Protein AF-A0A2V8ZDQ3-F1 (afdb_monomer_lite)

Structure (mmCIF, N/CA/C/O backbone):
data_AF-A0A2V8ZDQ3-F1
#
_entry.id   AF-A0A2V8ZDQ3-F1
#
loop_
_atom_site.group_PDB
_atom_site.id
_atom_site.type_symbol
_atom_site.label_atom_id
_atom_site.label_alt_id
_atom_site.label_comp_id
_atom_site.label_asym_id
_atom_site.label_entity_id
_atom_site.label_seq_id
_atom_site.pdbx_PDB_ins_code
_atom_site.Cartn_x
_atom_site.Cartn_y
_atom_site.Cartn_z
_atom_site.occupancy
_atom_site.B_iso_or_equiv
_atom_site.auth_seq_id
_atom_site.auth_comp_id
_atom_site.auth_asym_id
_atom_site.auth_atom_id
_atom_site.pdbx_PDB_model_num
ATOM 1 N N . MET A 1 1 ? 17.004 7.126 -20.312 1.00 46.44 1 MET A N 1
ATOM 2 C CA . MET A 1 1 ? 17.488 5.737 -20.285 1.00 46.44 1 MET A CA 1
ATOM 3 C C . MET A 1 1 ? 17.905 5.470 -18.860 1.00 46.44 1 MET A C 1
ATOM 5 O O . MET A 1 1 ? 18.651 6.277 -18.322 1.00 46.44 1 MET A O 1
ATOM 9 N N . LEU A 1 2 ? 17.297 4.485 -18.212 1.00 53.97 2 LEU A N 1
ATOM 10 C CA . LEU A 1 2 ? 17.556 4.185 -16.808 1.00 53.97 2 LEU A CA 1
ATOM 11 C C . LEU A 1 2 ? 17.697 2.670 -16.696 1.00 53.97 2 LEU A C 1
ATOM 13 O O . LEU A 1 2 ? 16.796 1.951 -17.134 1.00 53.97 2 LEU A O 1
ATOM 17 N N . ASP A 1 3 ? 18.833 2.213 -16.179 1.00 52.09 3 ASP A N 1
ATOM 18 C CA . ASP A 1 3 ? 19.145 0.791 -16.067 1.00 52.09 3 ASP A CA 1
ATOM 19 C C . ASP A 1 3 ? 18.290 0.155 -14.972 1.00 52.09 3 ASP A C 1
ATOM 21 O O . ASP A 1 3 ? 18.380 0.514 -13.795 1.00 52.09 3 ASP A O 1
ATOM 25 N N . TYR A 1 4 ? 17.435 -0.794 -15.357 1.00 59.78 4 TYR A N 1
ATOM 26 C CA . TYR A 1 4 ? 16.762 -1.664 -14.400 1.00 59.78 4 TYR A CA 1
ATOM 27 C C . TYR A 1 4 ? 17.714 -2.802 -14.023 1.00 59.78 4 TYR A C 1
ATOM 29 O O . TYR A 1 4 ? 18.372 -3.340 -14.919 1.00 59.78 4 TYR A O 1
ATOM 37 N N . PRO A 1 5 ? 17.821 -3.178 -12.734 1.00 58.09 5 PRO A N 1
ATOM 38 C CA . PRO A 1 5 ? 18.874 -4.075 -12.267 1.00 58.09 5 PRO A CA 1
ATOM 39 C C . PRO A 1 5 ? 18.922 -5.385 -13.066 1.00 58.09 5 PRO A C 1
ATOM 41 O O . PRO A 1 5 ? 18.059 -6.239 -12.903 1.00 58.09 5 PRO A O 1
ATOM 44 N N . GLY A 1 6 ? 19.935 -5.530 -13.927 1.00 59.78 6 GLY A N 1
ATOM 45 C CA . GLY A 1 6 ? 20.247 -6.770 -14.645 1.00 59.78 6 GLY A CA 1
ATOM 46 C C . GLY A 1 6 ? 19.377 -7.126 -15.858 1.00 59.78 6 GLY A C 1
ATOM 47 O O . GLY A 1 6 ? 19.582 -8.202 -16.406 1.00 59.78 6 GLY A O 1
ATOM 48 N N . VAL A 1 7 ? 18.435 -6.275 -16.294 1.00 64.81 7 VAL A N 1
ATOM 49 C CA . VAL A 1 7 ? 17.475 -6.630 -17.374 1.00 64.81 7 VAL A CA 1
ATOM 50 C C . VAL A 1 7 ? 17.559 -5.701 -18.594 1.00 64.81 7 VAL A C 1
ATOM 52 O O . VAL A 1 7 ? 17.188 -6.096 -19.696 1.00 64.81 7 VAL A O 1
ATOM 55 N N . GLY A 1 8 ? 18.100 -4.488 -18.433 1.00 69.38 8 GLY A N 1
ATOM 56 C CA . GLY A 1 8 ? 18.303 -3.528 -19.524 1.00 69.38 8 GLY A CA 1
ATOM 57 C C . GLY A 1 8 ? 17.605 -2.178 -19.302 1.00 69.38 8 GLY A C 1
ATOM 58 O O . GLY A 1 8 ? 17.089 -1.905 -18.211 1.00 69.38 8 GLY A O 1
ATOM 59 N N . PRO A 1 9 ? 17.612 -1.296 -20.318 1.00 74.50 9 PRO A N 1
ATOM 60 C CA . PRO A 1 9 ? 17.079 0.054 -20.191 1.00 74.50 9 PRO A CA 1
ATOM 61 C C . PRO A 1 9 ? 15.549 0.070 -20.142 1.00 74.50 9 PRO A C 1
ATOM 63 O O . PRO A 1 9 ? 14.874 -0.486 -21.007 1.00 74.50 9 PRO A O 1
ATOM 66 N N . VAL A 1 10 ? 14.989 0.800 -19.174 1.00 78.88 10 VAL A N 1
ATOM 67 C CA . VAL A 1 10 ? 13.545 1.063 -19.107 1.00 78.88 10 VAL A CA 1
ATOM 68 C C . VAL A 1 10 ? 13.207 2.368 -19.822 1.00 78.88 10 VAL A C 1
ATOM 70 O O . VAL A 1 10 ? 13.783 3.430 -19.551 1.00 78.88 10 VAL A O 1
ATOM 73 N N . PHE A 1 11 ? 12.222 2.293 -20.717 1.00 81.38 11 PHE A N 1
ATOM 74 C CA . PHE A 1 11 ? 11.686 3.434 -21.449 1.00 81.38 11 PHE A CA 1
ATOM 75 C C . PHE A 1 11 ? 10.319 3.823 -20.891 1.00 81.38 11 PHE A C 1
ATOM 77 O O . PHE A 1 11 ? 9.355 3.066 -20.968 1.00 81.38 11 PHE A O 1
ATOM 84 N N . HIS A 1 12 ? 10.225 5.035 -20.344 1.00 84.44 12 HIS A N 1
ATOM 85 C CA . HIS A 1 12 ? 8.949 5.592 -19.908 1.00 84.44 12 HIS A CA 1
ATOM 86 C C . HIS A 1 12 ? 8.264 6.314 -21.066 1.00 84.44 12 HIS A C 1
ATOM 88 O O . HIS A 1 12 ? 8.701 7.391 -21.479 1.00 84.44 12 HIS A O 1
ATOM 94 N N . LEU A 1 13 ? 7.178 5.744 -21.582 1.00 85.31 13 LEU A N 1
ATOM 95 C CA . LEU A 1 13 ? 6.373 6.375 -22.619 1.00 85.31 13 LEU A CA 1
ATOM 96 C C . LEU A 1 13 ? 5.415 7.395 -21.991 1.00 85.31 13 LEU A C 1
ATOM 98 O O . LEU A 1 13 ? 4.459 7.029 -21.309 1.00 85.31 13 LEU A O 1
ATOM 102 N N . PHE A 1 14 ? 5.652 8.683 -22.255 1.00 87.00 14 PHE A N 1
ATOM 103 C CA . PHE A 1 14 ? 4.859 9.785 -21.694 1.00 87.00 14 PHE A CA 1
ATOM 104 C C . PHE A 1 14 ? 4.139 10.652 -22.738 1.00 87.00 14 PHE A C 1
ATOM 106 O O . PHE A 1 14 ? 3.533 11.661 -22.378 1.00 87.00 14 PHE A O 1
ATOM 113 N N . SER A 1 15 ? 4.185 10.315 -24.030 1.00 87.38 15 SER A N 1
ATOM 114 C CA . SER A 1 15 ? 3.567 11.135 -25.087 1.00 87.38 15 SER A CA 1
ATOM 115 C C . SER A 1 15 ? 2.037 11.126 -25.004 1.00 87.38 15 SER A C 1
ATOM 117 O O . SER A 1 15 ? 1.424 10.058 -24.997 1.00 87.38 15 SER A O 1
ATOM 119 N N . ARG A 1 16 ? 1.408 12.314 -24.959 1.00 88.38 16 ARG A N 1
ATOM 120 C CA . ARG A 1 16 ? -0.064 12.445 -24.971 1.00 88.38 16 ARG A CA 1
ATOM 121 C C . ARG A 1 16 ? -0.656 11.878 -26.252 1.00 88.38 16 ARG A C 1
ATOM 123 O O . ARG A 1 16 ? -1.664 11.192 -26.176 1.00 88.38 16 ARG A O 1
ATOM 130 N N . THR A 1 17 ? 0.007 12.108 -27.382 1.00 89.88 17 THR A N 1
ATOM 131 C CA . THR A 1 17 ? -0.424 11.617 -28.691 1.00 89.88 17 THR A CA 1
ATOM 132 C C . THR A 1 17 ? -0.550 10.101 -28.700 1.00 89.88 17 THR A C 1
ATOM 134 O O . THR A 1 17 ? -1.591 9.592 -29.090 1.00 89.88 17 THR A O 1
ATOM 137 N N . VAL A 1 18 ? 0.457 9.379 -28.194 1.00 87.38 18 VAL A N 1
ATOM 138 C CA . VAL A 1 18 ? 0.438 7.906 -28.205 1.00 87.38 18 VAL A CA 1
ATOM 139 C C . VAL A 1 18 ? -0.674 7.353 -27.313 1.00 87.38 18 VAL A C 1
ATOM 141 O O . VAL A 1 18 ? -1.419 6.478 -27.732 1.00 87.38 18 VAL A O 1
ATOM 144 N N . TYR A 1 19 ? -0.851 7.907 -26.112 1.00 88.25 19 TYR A N 1
ATOM 145 C CA . TYR A 1 19 ? -1.957 7.505 -25.235 1.00 88.25 19 TYR A CA 1
ATOM 146 C C . TYR A 1 19 ? -3.331 7.909 -25.790 1.00 88.25 19 TYR A C 1
ATOM 148 O O . TYR A 1 19 ? -4.315 7.226 -25.524 1.00 88.25 19 TYR A O 1
ATOM 156 N N . GLY A 1 20 ? -3.410 9.004 -26.550 1.00 89.56 20 GLY A N 1
ATOM 157 C CA . GLY A 1 20 ? -4.640 9.467 -27.193 1.00 89.56 20 GLY A CA 1
ATOM 158 C C . GLY A 1 20 ? -5.139 8.533 -28.286 1.00 89.56 20 GLY A C 1
ATOM 159 O O . GLY A 1 20 ? -6.343 8.350 -28.392 1.00 89.56 20 GLY A O 1
ATOM 160 N N . GLN A 1 21 ? -4.237 7.851 -28.998 1.00 92.06 21 GLN A N 1
ATOM 161 C CA . GLN A 1 21 ? -4.615 6.787 -29.941 1.00 92.06 21 GLN A CA 1
ATOM 162 C C . GLN A 1 21 ? -5.311 5.595 -29.257 1.00 92.06 21 GLN A C 1
ATOM 164 O O . GLN A 1 21 ? -5.909 4.767 -29.930 1.00 92.06 21 GLN A O 1
ATOM 169 N N . MET A 1 22 ? -5.240 5.501 -27.924 1.00 88.31 22 MET A N 1
ATOM 170 C CA . MET A 1 22 ? -5.892 4.468 -27.114 1.00 88.31 22 MET A CA 1
ATOM 171 C C . MET A 1 22 ? -6.990 5.038 -26.200 1.00 88.31 22 MET A C 1
ATOM 173 O O . MET A 1 22 ? -7.328 4.394 -25.208 1.00 88.31 22 MET A O 1
ATOM 177 N N . GLU A 1 23 ? -7.454 6.270 -26.448 1.00 88.56 23 GLU A N 1
ATOM 178 C CA . GLU A 1 23 ? -8.447 6.981 -25.615 1.00 88.56 23 GLU A CA 1
ATOM 179 C C . GLU A 1 23 ? -8.030 7.124 -24.136 1.00 88.56 23 GLU A C 1
ATOM 181 O O . GLU A 1 23 ? -8.835 7.211 -23.211 1.00 88.56 23 GLU A O 1
ATOM 186 N N . LYS A 1 24 ? -6.717 7.145 -23.893 1.00 85.38 24 LYS A N 1
ATOM 187 C CA . LYS A 1 24 ? -6.095 7.116 -22.562 1.00 85.38 24 LYS A CA 1
ATOM 188 C C . LYS A 1 24 ? -5.210 8.334 -22.304 1.00 85.38 24 LYS A C 1
ATOM 190 O O . LYS A 1 24 ? -4.365 8.320 -21.405 1.00 85.38 24 LYS A O 1
ATOM 195 N N . ASP A 1 25 ? -5.378 9.410 -23.068 1.00 83.44 25 ASP A N 1
ATOM 196 C CA . ASP A 1 25 ? -4.533 10.612 -23.021 1.00 83.44 25 ASP A CA 1
ATOM 197 C C . ASP A 1 25 ? -4.521 11.309 -21.644 1.00 83.44 25 ASP A C 1
ATOM 199 O O . ASP A 1 25 ? -3.509 11.916 -21.255 1.00 83.44 25 ASP A O 1
ATOM 203 N N . ASN A 1 26 ? -5.615 11.150 -20.893 1.00 82.50 26 ASN A N 1
ATOM 204 C CA . ASN A 1 26 ? -5.818 11.663 -19.539 1.00 82.50 26 ASN A CA 1
ATOM 205 C C . ASN A 1 26 ? -5.295 10.742 -18.420 1.00 82.50 26 ASN A C 1
ATOM 207 O O . ASN A 1 26 ? -5.331 11.124 -17.245 1.00 82.50 26 ASN A O 1
ATOM 211 N N . LEU A 1 27 ? -4.754 9.557 -18.738 1.00 83.00 27 LEU A N 1
ATOM 212 C CA . LEU A 1 27 ? -4.188 8.671 -17.722 1.00 83.00 27 LEU A CA 1
ATOM 213 C C . LEU A 1 27 ? -2.989 9.319 -17.028 1.00 83.00 27 LEU A C 1
ATOM 215 O O . LEU A 1 27 ? -1.983 9.682 -17.640 1.00 83.00 27 LEU A O 1
ATOM 219 N N . ARG A 1 28 ? -3.041 9.375 -15.694 1.00 79.88 28 ARG A N 1
ATOM 220 C CA . ARG A 1 28 ? -1.937 9.902 -14.880 1.00 79.88 28 ARG A CA 1
ATOM 221 C C . ARG A 1 28 ? -0.651 9.078 -15.024 1.00 79.88 28 ARG A C 1
ATOM 223 O O . ARG A 1 28 ? 0.434 9.637 -14.873 1.00 79.88 28 ARG A O 1
ATOM 230 N N . ASN A 1 29 ? -0.762 7.792 -15.366 1.00 77.00 29 ASN A N 1
ATOM 231 C CA . ASN A 1 29 ? 0.380 6.899 -15.599 1.00 77.00 29 ASN A CA 1
ATOM 232 C C . ASN A 1 29 ? 1.270 7.377 -16.755 1.00 77.00 29 ASN A C 1
ATOM 234 O O . ASN A 1 29 ? 2.465 7.118 -16.733 1.00 77.00 29 ASN A O 1
ATOM 238 N N . ARG A 1 30 ? 0.723 8.162 -17.692 1.00 85.25 30 ARG A N 1
ATOM 239 C CA . ARG A 1 30 ? 1.483 8.794 -18.770 1.00 85.25 30 ARG A CA 1
ATOM 240 C C . ARG A 1 30 ? 2.446 9.877 -18.284 1.00 85.25 30 ARG A C 1
ATOM 242 O O . ARG A 1 30 ? 3.446 10.138 -18.936 1.00 85.25 30 ARG A O 1
ATOM 249 N N . ARG A 1 31 ? 2.139 10.597 -17.199 1.00 86.12 31 ARG A N 1
ATOM 250 C CA . ARG A 1 31 ? 2.966 11.744 -16.768 1.00 86.12 31 ARG A CA 1
ATOM 251 C C . ARG A 1 31 ? 4.398 11.293 -16.475 1.00 86.12 31 ARG A C 1
ATOM 253 O O . ARG A 1 31 ? 4.623 10.129 -16.177 1.00 86.12 31 ARG A O 1
ATOM 260 N N . ARG A 1 32 ? 5.375 12.199 -16.573 1.00 85.75 32 ARG A N 1
ATOM 261 C CA . ARG A 1 32 ? 6.751 11.879 -16.163 1.00 85.75 32 ARG A CA 1
ATOM 262 C C . ARG A 1 32 ? 6.763 11.536 -14.673 1.00 85.75 32 ARG A C 1
ATOM 264 O O . ARG A 1 32 ? 6.167 12.262 -13.880 1.00 85.75 32 ARG A O 1
ATOM 271 N N . HIS A 1 33 ? 7.441 10.448 -14.333 1.00 86.12 33 HIS A N 1
ATOM 272 C CA . HIS A 1 33 ? 7.565 9.940 -12.970 1.00 86.12 33 HIS A CA 1
ATOM 273 C C . HIS A 1 33 ? 9.034 9.774 -12.599 1.00 86.12 33 HIS A C 1
ATOM 275 O O . HIS A 1 33 ? 9.891 9.670 -13.479 1.00 86.12 33 HIS A O 1
ATOM 281 N N . SER A 1 34 ? 9.317 9.762 -11.297 1.00 85.69 34 SER A N 1
ATOM 282 C CA . SER A 1 34 ? 10.651 9.438 -10.796 1.00 85.69 34 SER A CA 1
ATOM 283 C C . SER A 1 34 ? 11.014 7.990 -11.133 1.00 85.69 34 SER A C 1
ATOM 285 O O . SER A 1 34 ? 10.143 7.134 -11.314 1.00 85.69 34 SER A O 1
ATOM 287 N N . PHE A 1 35 ? 12.314 7.702 -11.194 1.00 83.06 35 PHE A N 1
ATOM 288 C CA . PHE A 1 35 ? 12.795 6.337 -11.409 1.00 83.06 35 PHE A CA 1
ATOM 289 C C . PHE A 1 35 ? 12.305 5.378 -10.319 1.00 83.06 35 PHE A C 1
ATOM 291 O O . PHE A 1 35 ? 11.867 4.270 -10.611 1.00 83.06 35 PHE A O 1
ATOM 298 N N . GLU A 1 36 ? 12.308 5.849 -9.076 1.00 84.50 36 GLU A N 1
ATOM 299 C CA . GLU A 1 36 ? 11.762 5.149 -7.919 1.00 84.50 36 GLU A CA 1
ATOM 300 C C . GLU A 1 36 ? 10.306 4.724 -8.141 1.00 84.50 36 GLU A C 1
ATOM 302 O O . GLU A 1 36 ? 9.981 3.552 -7.969 1.00 84.50 36 GLU A O 1
ATOM 307 N N . PHE A 1 37 ? 9.447 5.641 -8.602 1.00 86.81 37 PHE A N 1
ATOM 308 C CA . PHE A 1 37 ? 8.052 5.326 -8.901 1.00 86.81 37 PHE A CA 1
ATOM 309 C C . PHE A 1 37 ? 7.945 4.252 -9.987 1.00 86.81 37 PHE A C 1
ATOM 311 O O . PHE A 1 37 ? 7.189 3.297 -9.828 1.00 86.81 37 PHE A O 1
ATOM 318 N N . ILE A 1 38 ? 8.715 4.375 -11.074 1.00 88.06 38 ILE A N 1
ATOM 319 C CA . ILE A 1 38 ? 8.723 3.385 -12.161 1.00 88.06 38 ILE A CA 1
ATOM 320 C C . ILE A 1 38 ? 9.137 2.010 -11.623 1.00 88.06 38 ILE A C 1
ATOM 322 O O . ILE A 1 38 ? 8.443 1.026 -11.870 1.00 88.06 38 ILE A O 1
ATOM 326 N N . ARG A 1 39 ? 10.210 1.940 -10.828 1.00 87.19 39 ARG A N 1
ATOM 327 C CA . ARG A 1 39 ? 10.700 0.690 -10.237 1.00 87.19 39 ARG A CA 1
ATOM 328 C C . ARG A 1 39 ? 9.690 0.071 -9.273 1.00 87.19 39 ARG A C 1
ATOM 330 O O . ARG A 1 39 ? 9.452 -1.128 -9.352 1.00 87.19 39 ARG A O 1
ATOM 337 N N . THR A 1 40 ? 9.046 0.869 -8.421 1.00 90.00 40 THR A N 1
ATOM 338 C CA . THR A 1 40 ? 7.961 0.399 -7.545 1.00 90.00 40 THR A CA 1
ATOM 339 C C . THR A 1 40 ? 6.810 -0.195 -8.361 1.00 90.00 40 THR A C 1
ATOM 341 O O . THR A 1 40 ? 6.275 -1.237 -7.994 1.00 90.00 40 THR A O 1
ATOM 344 N N . ARG A 1 41 ? 6.432 0.424 -9.490 1.00 90.31 41 ARG A N 1
ATOM 345 C CA . ARG A 1 41 ? 5.363 -0.094 -10.363 1.00 90.31 41 ARG A CA 1
ATOM 346 C C . ARG A 1 41 ? 5.751 -1.387 -11.079 1.00 90.31 41 ARG A C 1
ATOM 348 O O . ARG A 1 41 ? 4.878 -2.233 -11.237 1.00 90.31 41 ARG A O 1
ATOM 355 N N . LEU A 1 42 ? 7.010 -1.538 -11.488 1.00 90.00 42 LEU A N 1
ATOM 356 C CA . LEU A 1 42 ? 7.512 -2.776 -12.093 1.00 90.00 42 LEU A CA 1
ATOM 357 C C . LEU A 1 42 ? 7.541 -3.922 -11.077 1.00 90.00 42 LEU A C 1
ATOM 359 O O . LEU A 1 42 ? 6.949 -4.957 -11.340 1.00 90.00 42 LEU A O 1
ATOM 363 N N . LEU A 1 43 ? 8.090 -3.703 -9.877 1.00 90.75 43 LEU A N 1
ATOM 364 C CA . LEU A 1 43 ? 8.085 -4.725 -8.818 1.00 90.75 43 LEU A CA 1
ATOM 365 C C . LEU A 1 43 ? 6.672 -5.138 -8.402 1.00 90.75 43 LEU A C 1
ATOM 367 O O . LEU A 1 43 ? 6.404 -6.310 -8.157 1.00 90.75 43 LEU A O 1
ATOM 371 N N . LEU A 1 44 ? 5.755 -4.171 -8.331 1.00 93.06 44 LEU A N 1
ATOM 372 C CA . LEU A 1 44 ? 4.345 -4.445 -8.080 1.00 93.06 44 LEU A CA 1
ATOM 373 C C . LEU A 1 44 ? 3.749 -5.324 -9.186 1.00 93.06 44 LEU A C 1
ATOM 375 O O . LEU A 1 44 ? 3.018 -6.262 -8.878 1.00 93.06 44 LEU A O 1
ATOM 379 N N . LEU A 1 45 ? 4.044 -5.026 -10.455 1.00 92.81 45 LEU A N 1
ATOM 380 C CA . LEU A 1 45 ? 3.573 -5.824 -11.586 1.00 92.81 45 LEU A CA 1
ATOM 381 C C . LEU A 1 45 ? 4.134 -7.248 -11.527 1.00 92.81 45 LEU A C 1
ATOM 383 O O . LEU A 1 45 ? 3.354 -8.190 -11.629 1.00 92.81 45 LEU A O 1
ATOM 387 N N . ASP A 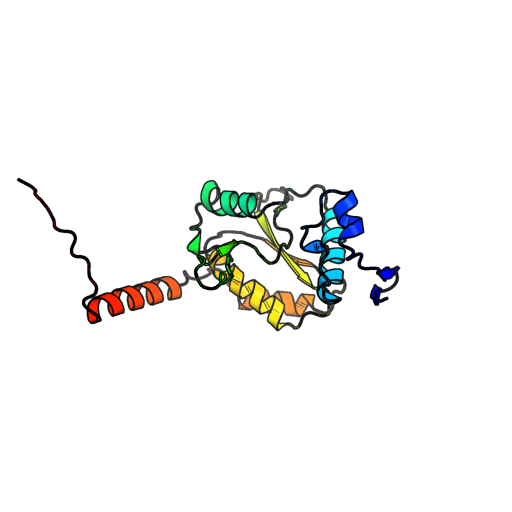1 46 ? 5.439 -7.400 -11.294 1.00 92.19 46 ASP A N 1
ATOM 388 C CA . ASP A 1 46 ? 6.095 -8.704 -11.151 1.00 92.19 46 ASP A CA 1
ATOM 389 C C . ASP A 1 46 ? 5.429 -9.531 -10.041 1.00 92.19 46 ASP A C 1
ATOM 391 O O . ASP A 1 46 ? 5.101 -10.702 -10.236 1.00 92.19 46 ASP A O 1
ATOM 395 N N . PHE A 1 47 ? 5.137 -8.902 -8.895 1.00 93.12 47 PHE A N 1
ATOM 396 C CA . PHE A 1 47 ? 4.430 -9.549 -7.792 1.00 93.12 47 PHE A CA 1
ATOM 397 C C . PHE A 1 47 ? 3.023 -10.019 -8.188 1.00 93.12 47 PHE A C 1
ATOM 399 O O . PHE A 1 47 ? 2.658 -11.152 -7.877 1.00 93.12 47 PHE A O 1
ATOM 406 N N . ILE A 1 48 ? 2.233 -9.180 -8.867 1.00 94.19 48 ILE A N 1
ATOM 407 C CA . ILE A 1 48 ? 0.874 -9.547 -9.299 1.00 94.19 48 ILE A CA 1
ATOM 408 C C . ILE A 1 48 ? 0.921 -10.692 -10.314 1.00 94.19 48 ILE A C 1
ATOM 410 O O . ILE A 1 48 ? 0.179 -11.661 -10.175 1.00 94.19 48 ILE A O 1
ATOM 414 N N . LEU A 1 49 ? 1.815 -10.619 -11.304 1.00 94.56 49 LEU A N 1
ATOM 415 C CA . LEU A 1 49 ? 1.954 -11.656 -12.330 1.00 94.56 49 LEU A CA 1
ATOM 416 C C . LEU A 1 49 ? 2.384 -13.002 -11.738 1.00 94.56 49 LEU A C 1
ATOM 418 O O . LEU A 1 49 ? 1.914 -14.043 -12.195 1.00 94.56 49 LEU A O 1
ATOM 422 N N . ALA A 1 50 ? 3.225 -12.989 -10.703 1.00 92.75 50 ALA A N 1
ATOM 423 C CA . ALA A 1 50 ? 3.636 -14.197 -9.994 1.00 92.75 50 ALA A CA 1
ATOM 424 C C . ALA A 1 50 ? 2.540 -14.777 -9.078 1.00 92.75 50 ALA A C 1
ATOM 426 O O . ALA A 1 50 ? 2.617 -15.945 -8.708 1.00 92.75 50 ALA A O 1
ATOM 427 N N . ASN A 1 51 ? 1.521 -13.992 -8.706 1.00 92.25 51 ASN A N 1
ATOM 428 C CA . ASN A 1 51 ? 0.521 -14.368 -7.701 1.00 92.25 51 ASN A CA 1
ATOM 429 C C . ASN A 1 51 ? -0.927 -14.128 -8.173 1.00 92.25 51 ASN A C 1
ATOM 431 O O . ASN A 1 51 ? -1.789 -13.714 -7.400 1.00 92.25 51 ASN A O 1
ATOM 435 N N . GLN A 1 52 ? -1.217 -14.428 -9.440 1.00 92.06 52 GLN A N 1
ATOM 436 C CA . GLN A 1 52 ? -2.514 -14.147 -10.082 1.00 92.06 52 GLN A CA 1
ATOM 437 C C . GLN A 1 52 ? -3.724 -14.824 -9.418 1.00 92.06 52 GLN A C 1
ATOM 439 O O . GLN A 1 52 ? -4.852 -14.388 -9.612 1.00 92.06 52 GLN A O 1
ATOM 444 N N . VAL A 1 53 ? -3.502 -15.879 -8.631 1.00 89.31 53 VAL A N 1
ATOM 445 C CA . VAL A 1 53 ? -4.561 -16.614 -7.919 1.00 89.31 53 VAL A CA 1
ATOM 446 C C . VAL A 1 53 ? -5.104 -15.874 -6.690 1.00 89.31 53 VAL A C 1
ATOM 448 O O . VAL A 1 53 ? -6.075 -16.323 -6.084 1.00 89.31 53 VAL A O 1
ATOM 451 N N . LEU A 1 54 ? -4.467 -14.776 -6.274 1.00 90.69 54 LEU A N 1
ATOM 452 C CA . LEU A 1 54 ? -4.890 -14.004 -5.110 1.00 90.69 54 LEU A CA 1
ATOM 453 C C . LEU A 1 54 ? -6.087 -13.104 -5.438 1.00 90.69 54 LEU A C 1
ATOM 455 O O . LEU A 1 54 ? -6.159 -12.487 -6.497 1.00 90.69 54 LEU A O 1
ATOM 459 N N . ALA A 1 55 ? -7.009 -12.978 -4.483 1.00 92.50 55 ALA A N 1
ATOM 460 C CA . ALA A 1 55 ? -8.189 -12.129 -4.613 1.00 92.50 55 ALA A CA 1
ATOM 461 C C . ALA A 1 55 ? -7.846 -10.665 -4.285 1.00 92.50 55 ALA A C 1
ATOM 463 O O . ALA A 1 55 ? -7.952 -10.237 -3.131 1.00 92.50 55 ALA A O 1
ATOM 464 N N . TYR A 1 56 ? -7.382 -9.916 -5.287 1.00 94.94 56 TYR A N 1
ATOM 465 C CA . TYR A 1 56 ? -6.993 -8.510 -5.152 1.00 94.94 56 TYR A CA 1
ATOM 466 C C . TYR A 1 56 ? -8.188 -7.555 -5.096 1.00 94.94 56 TYR A C 1
ATOM 468 O O . TYR A 1 56 ? -9.162 -7.704 -5.825 1.00 94.94 56 TYR A O 1
ATOM 476 N N . PHE A 1 57 ? -8.060 -6.505 -4.284 1.00 95.50 57 PHE A N 1
ATOM 477 C CA . PHE A 1 57 ? -8.936 -5.337 -4.352 1.00 95.50 57 PHE A CA 1
ATOM 478 C C . PHE A 1 57 ? -8.375 -4.338 -5.369 1.00 95.50 57 PHE A C 1
ATOM 480 O O . PHE A 1 57 ? -7.380 -3.651 -5.098 1.00 95.50 57 PHE A O 1
ATOM 487 N N . GLU A 1 58 ? -8.999 -4.275 -6.543 1.00 90.19 58 GLU A N 1
ATOM 488 C CA . GLU A 1 58 ? -8.491 -3.521 -7.692 1.00 90.19 58 GLU A CA 1
ATOM 489 C C . GLU A 1 58 ? -8.740 -2.015 -7.578 1.00 90.19 58 GLU A C 1
ATOM 491 O O . GLU A 1 58 ? -7.871 -1.207 -7.931 1.00 90.19 58 GLU A O 1
ATOM 496 N N . THR A 1 59 ? -9.905 -1.617 -7.060 1.00 93.44 59 THR A N 1
ATOM 497 C CA . THR A 1 59 ? -10.301 -0.209 -6.982 1.00 93.44 59 THR A CA 1
ATOM 498 C C . THR A 1 59 ? -10.277 0.339 -5.556 1.00 93.44 59 THR A C 1
ATOM 500 O O . THR A 1 59 ? -10.317 -0.389 -4.566 1.00 93.44 59 THR A O 1
ATOM 503 N N . GLU A 1 60 ? -10.213 1.670 -5.436 1.00 94.50 60 GLU A N 1
ATOM 504 C CA . GLU A 1 60 ? -10.397 2.354 -4.147 1.00 94.50 60 GLU A CA 1
ATOM 505 C C . GLU A 1 60 ? -11.756 1.997 -3.528 1.00 94.50 60 GLU A C 1
ATOM 507 O O . GLU A 1 60 ? -11.835 1.788 -2.319 1.00 94.50 60 GLU A O 1
ATOM 512 N N . GLN A 1 61 ? -12.800 1.879 -4.356 1.00 95.19 61 GLN A N 1
ATOM 513 C CA . GLN A 1 61 ? -14.146 1.569 -3.894 1.00 95.19 61 GLN A CA 1
ATOM 514 C C . GLN A 1 61 ? -14.243 0.141 -3.351 1.00 95.19 61 GLN A C 1
ATOM 516 O O . GLN A 1 61 ? -14.801 -0.025 -2.274 1.00 95.19 61 GLN A O 1
ATOM 521 N N . ASP A 1 62 ? -13.631 -0.852 -4.005 1.00 95.75 62 ASP A N 1
ATOM 522 C CA . ASP A 1 62 ? -13.636 -2.242 -3.515 1.00 95.75 62 ASP A CA 1
ATOM 523 C C . ASP A 1 62 ? -13.003 -2.336 -2.125 1.00 95.75 62 ASP A C 1
ATOM 525 O O . ASP A 1 62 ? -13.530 -2.992 -1.228 1.00 95.75 62 ASP A O 1
ATOM 529 N N . LYS A 1 63 ? -11.889 -1.617 -1.919 1.00 96.50 63 LYS A N 1
ATOM 530 C CA . LYS A 1 63 ? -11.211 -1.541 -0.618 1.00 96.50 63 LYS A CA 1
ATOM 531 C C . LYS A 1 63 ? -12.107 -0.887 0.433 1.00 96.50 63 LYS A C 1
ATOM 533 O O . LYS A 1 63 ? -12.234 -1.406 1.539 1.00 96.50 63 LYS A O 1
ATOM 538 N N . VAL A 1 64 ? -12.713 0.257 0.106 1.00 96.69 64 VAL A N 1
ATOM 539 C CA . VAL A 1 64 ? -13.584 0.998 1.031 1.00 96.69 64 VAL A CA 1
ATOM 540 C C . VAL A 1 64 ? -14.824 0.181 1.392 1.00 96.69 64 VAL A C 1
ATOM 542 O O . VAL A 1 64 ? -15.108 0.046 2.578 1.00 96.69 64 VAL A O 1
ATOM 545 N N . SER A 1 65 ? -15.525 -0.391 0.412 1.00 96.25 65 SER A N 1
ATOM 546 C CA . SER A 1 65 ? -16.716 -1.214 0.643 1.00 96.25 65 SER A CA 1
ATOM 547 C C . SER A 1 65 ? -16.381 -2.456 1.466 1.00 96.25 65 SER A C 1
ATOM 549 O O . SER A 1 65 ? -17.062 -2.725 2.450 1.00 96.25 65 SER A O 1
ATOM 551 N N . PHE A 1 66 ? -15.273 -3.148 1.185 1.00 95.38 66 PHE A N 1
ATOM 552 C CA . PHE A 1 66 ? -14.850 -4.281 2.009 1.00 95.38 66 PHE A CA 1
ATOM 553 C C . PHE A 1 66 ? -14.647 -3.893 3.483 1.00 95.38 66 PHE A C 1
ATOM 555 O O . PHE A 1 66 ? -15.202 -4.525 4.381 1.00 95.38 66 PHE A O 1
ATOM 562 N N . PHE A 1 67 ? -13.891 -2.829 3.771 1.00 95.50 67 PHE A N 1
ATOM 563 C CA . PHE A 1 67 ? -13.648 -2.460 5.167 1.00 95.50 67 PHE A CA 1
ATOM 564 C C . PHE A 1 67 ? -14.874 -1.857 5.857 1.00 95.50 67 PHE A C 1
ATOM 566 O O . PHE A 1 67 ? -15.131 -2.185 7.013 1.00 95.50 67 PHE A O 1
ATOM 573 N N . CYS A 1 68 ? -15.631 -0.992 5.185 1.00 96.00 68 CYS A N 1
ATOM 574 C CA . CYS A 1 68 ? -16.767 -0.314 5.805 1.00 96.00 68 CYS A CA 1
ATOM 575 C C . CYS A 1 68 ? -18.012 -1.195 5.891 1.00 96.00 68 CYS A C 1
ATOM 577 O O . CYS A 1 68 ? -18.664 -1.213 6.930 1.00 96.00 68 CYS A O 1
ATOM 579 N N . GLU A 1 69 ? -18.343 -1.915 4.823 1.00 95.50 69 GLU A N 1
ATOM 580 C CA . GLU A 1 69 ? -19.597 -2.666 4.720 1.00 95.50 69 GLU A CA 1
ATOM 581 C C . GLU A 1 69 ? -19.427 -4.101 5.225 1.00 95.50 69 GLU A C 1
ATOM 583 O O . GLU A 1 69 ? -20.279 -4.593 5.956 1.00 95.50 69 GLU A O 1
ATOM 588 N N . THR A 1 70 ? -18.318 -4.774 4.888 1.00 91.81 70 THR A N 1
ATOM 589 C CA . THR A 1 70 ? -18.088 -6.169 5.316 1.00 91.81 70 THR A CA 1
ATOM 590 C C . THR A 1 70 ? -17.458 -6.257 6.704 1.00 91.81 70 THR A C 1
ATOM 592 O O . THR A 1 70 ? -17.879 -7.072 7.520 1.00 91.81 70 THR A O 1
ATOM 595 N N . MET A 1 71 ? -16.454 -5.424 6.994 1.00 90.12 71 MET A N 1
ATOM 596 C CA . MET A 1 71 ? -15.716 -5.474 8.267 1.00 90.12 71 MET A CA 1
ATOM 597 C C . MET A 1 71 ? -16.235 -4.484 9.323 1.00 90.12 71 MET A C 1
ATOM 599 O O . MET A 1 71 ? -15.715 -4.464 10.437 1.00 90.12 71 MET A O 1
ATOM 603 N N . GLY A 1 72 ? -17.222 -3.643 8.991 1.00 91.50 72 GLY A N 1
ATOM 604 C CA . GLY A 1 72 ? -17.811 -2.668 9.918 1.00 91.50 72 GLY A CA 1
ATOM 605 C C . GLY A 1 72 ? -16.854 -1.561 10.381 1.00 91.50 72 GLY A C 1
ATOM 606 O O . GLY A 1 72 ? -17.112 -0.893 11.382 1.00 91.50 72 GLY A O 1
ATOM 607 N N . VAL A 1 73 ? -15.733 -1.353 9.685 1.00 92.31 73 VAL A N 1
ATOM 608 C CA . VAL A 1 73 ? -14.733 -0.346 10.051 1.00 92.31 73 VAL A CA 1
ATOM 609 C C . VAL A 1 73 ? -15.212 1.038 9.628 1.00 92.31 73 VAL A C 1
ATOM 611 O O . VAL A 1 73 ? -15.480 1.294 8.454 1.00 92.31 73 VAL A O 1
ATOM 614 N N . SER A 1 74 ? -15.252 1.980 10.571 1.00 93.19 74 SER A N 1
ATOM 615 C CA . SER A 1 74 ? -15.576 3.371 10.246 1.00 93.19 74 SER A CA 1
ATOM 616 C C . SER A 1 74 ? -14.599 3.950 9.220 1.00 93.19 74 SER A C 1
ATOM 618 O O . SER A 1 74 ? -13.378 3.832 9.354 1.00 93.19 74 SER A O 1
ATOM 620 N N . LYS A 1 75 ? -15.146 4.671 8.234 1.00 92.75 75 LYS A N 1
ATOM 621 C CA . LYS A 1 75 ? -14.394 5.336 7.158 1.00 92.75 75 LYS A CA 1
ATOM 622 C C . LYS A 1 75 ? -13.312 6.297 7.674 1.00 92.75 75 LYS A C 1
ATOM 624 O O . LYS A 1 75 ? -12.351 6.579 6.963 1.00 92.75 75 LYS A O 1
ATOM 629 N N . TYR A 1 76 ? -13.460 6.778 8.911 1.00 91.19 76 TYR A N 1
ATOM 630 C CA . TYR A 1 76 ? -12.489 7.624 9.608 1.00 91.19 76 TYR A CA 1
ATOM 631 C C . TYR A 1 76 ? -11.146 6.924 9.870 1.00 91.19 76 TYR A C 1
ATOM 633 O O . TYR A 1 76 ? -10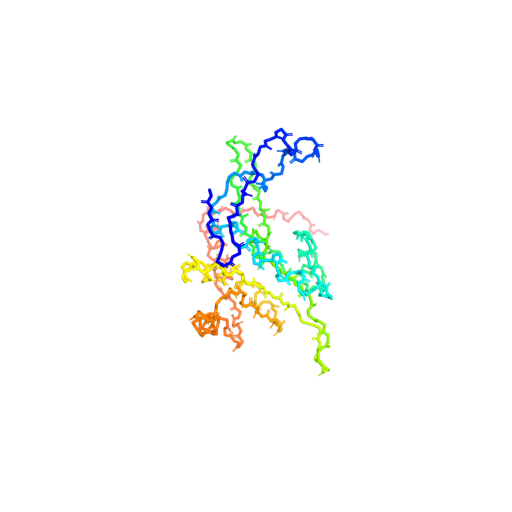.108 7.578 9.866 1.00 91.19 76 TYR A O 1
ATOM 641 N N . PHE A 1 77 ? -11.150 5.603 10.067 1.00 93.25 77 PHE A N 1
ATOM 642 C CA . PHE A 1 77 ? -9.935 4.835 10.350 1.00 93.25 77 PHE A CA 1
ATOM 643 C C . PHE A 1 77 ? -9.200 4.375 9.088 1.00 93.25 77 PHE A C 1
ATOM 645 O O . PHE A 1 77 ? -8.105 3.825 9.190 1.00 93.25 77 PHE A O 1
ATOM 652 N N . LEU A 1 78 ? -9.775 4.586 7.899 1.00 95.62 78 LEU A N 1
ATOM 653 C CA . LEU A 1 78 ? -9.141 4.191 6.646 1.00 95.62 78 LEU A CA 1
ATOM 654 C C . LEU A 1 78 ? -7.975 5.130 6.292 1.00 95.62 78 LEU A C 1
ATOM 656 O O . LEU A 1 78 ? -8.090 6.345 6.475 1.00 95.62 78 LEU A O 1
ATOM 660 N N . PRO A 1 79 ? -6.880 4.608 5.710 1.00 95.81 79 PRO A N 1
ATOM 661 C CA . PRO A 1 79 ? -5.772 5.431 5.237 1.00 95.81 79 PRO A CA 1
ATOM 662 C C . PRO A 1 79 ? -6.261 6.377 4.137 1.00 95.81 79 PRO A C 1
ATOM 664 O O . PRO A 1 79 ? -6.684 5.941 3.061 1.00 95.81 79 PRO A O 1
ATOM 667 N N . ALA A 1 80 ? -6.188 7.679 4.401 1.00 94.06 80 ALA A N 1
ATOM 668 C CA . ALA A 1 80 ? -6.742 8.709 3.535 1.00 94.06 80 ALA A CA 1
ATOM 669 C C . ALA A 1 80 ? -5.755 9.852 3.291 1.00 94.06 80 ALA A C 1
ATOM 671 O O . ALA A 1 80 ? -4.919 10.184 4.131 1.00 94.06 80 ALA A O 1
ATOM 672 N N . LYS A 1 81 ? -5.883 10.497 2.130 1.00 91.50 81 LYS A N 1
ATOM 673 C CA . LYS A 1 81 ? -5.170 11.728 1.796 1.00 91.50 81 LYS A CA 1
ATOM 674 C C . LYS A 1 81 ? -6.143 12.773 1.277 1.00 91.50 81 LYS A C 1
ATOM 676 O O . LYS A 1 81 ? -6.922 12.515 0.359 1.00 91.50 81 LYS A O 1
ATOM 681 N N . VAL A 1 82 ? -6.065 13.963 1.862 1.00 88.88 82 VAL A N 1
ATOM 682 C CA . VAL A 1 82 ? -6.837 15.133 1.444 1.00 88.88 82 VAL A CA 1
ATOM 683 C C . VAL A 1 82 ? -6.047 15.865 0.364 1.00 88.88 82 VAL A C 1
ATOM 685 O O . VAL A 1 82 ? -4.886 16.225 0.560 1.00 88.88 82 VAL A O 1
ATOM 688 N N . TYR A 1 83 ? -6.676 16.086 -0.782 1.00 84.06 83 TYR A N 1
ATOM 689 C CA . TYR A 1 83 ? -6.143 16.914 -1.853 1.00 84.06 83 TYR A CA 1
ATOM 690 C C . TYR A 1 83 ? -6.867 18.253 -1.851 1.00 84.06 83 TYR A C 1
ATOM 692 O O . TYR A 1 83 ? -8.095 18.305 -1.942 1.00 84.06 83 TYR A O 1
ATOM 700 N N . GLY A 1 84 ? -6.092 19.334 -1.751 1.00 81.56 84 GLY A N 1
ATOM 701 C CA . GLY A 1 84 ? -6.613 20.684 -1.914 1.00 81.56 84 GLY A CA 1
ATOM 702 C C . GLY A 1 84 ? -7.194 20.862 -3.314 1.00 81.56 84 GLY A C 1
ATOM 703 O O . GLY A 1 84 ? -6.559 20.498 -4.308 1.00 81.56 84 GLY A O 1
ATOM 704 N N . GLY A 1 85 ? -8.410 21.399 -3.376 1.00 76.12 85 GLY A N 1
ATOM 705 C CA . GLY A 1 85 ? -8.992 21.871 -4.622 1.00 76.12 85 GLY A CA 1
ATOM 706 C C . GLY A 1 85 ? -8.257 23.109 -5.137 1.00 76.12 85 GLY A C 1
ATOM 707 O O . GLY A 1 85 ? -7.440 23.715 -4.440 1.00 76.12 85 GLY A O 1
ATOM 708 N N . ARG A 1 86 ? -8.570 23.516 -6.370 1.00 77.62 86 ARG A N 1
ATOM 709 C CA . ARG A 1 86 ? -8.246 24.878 -6.818 1.00 77.62 86 ARG A CA 1
ATOM 710 C C . ARG A 1 86 ? -8.950 25.890 -5.898 1.00 77.62 86 ARG A C 1
ATOM 712 O O . ARG A 1 86 ? -9.958 25.523 -5.293 1.00 77.62 86 ARG A O 1
ATOM 719 N N . PRO A 1 87 ? -8.470 27.142 -5.796 1.00 71.44 87 PRO A N 1
ATOM 720 C CA . PRO A 1 87 ? -9.190 28.184 -5.065 1.00 71.44 87 PRO A CA 1
ATOM 721 C C . PRO A 1 87 ? -10.670 28.213 -5.488 1.00 71.44 87 PRO A C 1
ATOM 723 O O . PRO A 1 87 ? -10.961 28.289 -6.680 1.00 71.44 87 PRO A O 1
ATOM 726 N N . GLY A 1 88 ? -11.588 28.055 -4.528 1.00 74.31 88 GLY A N 1
ATOM 727 C CA . GLY A 1 88 ? -13.037 27.958 -4.773 1.00 74.31 88 GLY A CA 1
ATOM 728 C C . GLY A 1 88 ? -13.598 26.546 -5.025 1.00 74.31 88 GLY A C 1
ATOM 729 O O . GLY A 1 88 ? -14.800 26.402 -5.205 1.00 74.31 88 GLY A O 1
ATOM 730 N N . SER A 1 89 ? -12.774 25.493 -5.030 1.00 79.06 89 SER A N 1
ATOM 731 C CA . SER A 1 89 ? -13.219 24.091 -5.141 1.00 79.06 89 SER A CA 1
ATOM 732 C C . SER A 1 89 ? -13.114 23.352 -3.805 1.00 79.06 89 SER A C 1
ATOM 734 O O . SER A 1 89 ? -12.174 23.572 -3.040 1.00 79.06 89 SER A O 1
ATOM 736 N N . GLN A 1 90 ? -14.040 22.422 -3.549 1.00 79.50 90 GLN A N 1
ATOM 737 C CA . GLN A 1 90 ? -13.989 21.558 -2.366 1.00 79.50 90 GLN A CA 1
ATOM 738 C C . GLN A 1 90 ? -12.754 20.645 -2.390 1.00 79.50 90 GLN A C 1
ATOM 740 O O . GLN A 1 90 ? -12.302 20.196 -3.449 1.00 79.50 90 GLN A O 1
ATOM 745 N N . SER A 1 91 ? -12.198 20.367 -1.209 1.00 85.25 91 SER A N 1
ATOM 746 C CA . SER A 1 91 ? -11.131 19.381 -1.059 1.00 85.25 91 SER A CA 1
ATOM 747 C C . SER A 1 91 ? -11.654 17.981 -1.388 1.00 85.25 91 SER A C 1
ATOM 749 O O . SER A 1 91 ? -12.809 17.647 -1.138 1.00 85.25 91 SER A O 1
ATOM 751 N N . THR A 1 92 ? -10.802 17.146 -1.982 1.00 87.69 92 THR A N 1
ATOM 752 C CA . THR A 1 92 ? -11.152 15.757 -2.303 1.00 87.69 92 THR A CA 1
ATOM 753 C C . THR A 1 92 ? -10.379 14.812 -1.399 1.00 87.69 92 THR A C 1
ATOM 755 O O . THR A 1 92 ? -9.148 14.850 -1.370 1.00 87.69 92 THR A O 1
ATOM 758 N N . VAL A 1 93 ? -11.087 13.934 -0.694 1.00 89.75 93 VAL A N 1
ATOM 759 C CA . VAL A 1 93 ? -10.480 12.846 0.081 1.00 89.75 93 VAL A CA 1
ATOM 760 C C . VAL A 1 93 ? -10.348 11.619 -0.814 1.00 89.75 93 VAL A C 1
ATOM 762 O O . VAL A 1 93 ? -11.295 11.252 -1.506 1.00 89.75 93 VAL A O 1
ATOM 765 N N . ARG A 1 94 ? -9.167 11.001 -0.821 1.00 93.12 94 ARG A N 1
ATOM 766 C CA . ARG A 1 94 ? -8.914 9.720 -1.491 1.00 93.12 94 ARG A CA 1
ATOM 767 C C . ARG A 1 94 ? -8.373 8.718 -0.496 1.00 93.12 94 ARG A C 1
ATOM 769 O O . ARG A 1 94 ? -7.518 9.072 0.317 1.00 93.12 94 ARG A O 1
ATOM 776 N N . TYR A 1 95 ? -8.832 7.484 -0.599 1.00 95.69 95 TYR A N 1
ATOM 777 C CA . TYR A 1 95 ? -8.413 6.385 0.262 1.00 95.69 95 TYR A CA 1
ATOM 778 C C . TYR A 1 95 ? -7.371 5.505 -0.436 1.00 95.69 95 TYR A C 1
ATOM 780 O O . TYR A 1 95 ? -7.333 5.430 -1.662 1.00 95.69 95 TYR A O 1
ATOM 788 N N . PHE A 1 96 ? -6.495 4.856 0.339 1.00 95.31 96 PHE A N 1
ATOM 789 C CA . PHE A 1 96 ? -5.514 3.876 -0.167 1.00 95.31 96 PHE A CA 1
ATOM 790 C C . PHE A 1 96 ? -4.656 4.389 -1.348 1.00 95.31 96 PHE A C 1
ATOM 792 O O . PHE A 1 96 ? -4.444 3.703 -2.353 1.00 95.31 96 PHE A O 1
ATOM 799 N N . VAL A 1 97 ? -4.167 5.632 -1.248 1.00 92.25 97 VAL A N 1
ATOM 800 C CA . VAL A 1 97 ? -3.515 6.356 -2.359 1.00 92.25 97 VAL A CA 1
ATOM 801 C C . VAL A 1 97 ? -2.160 5.793 -2.797 1.00 92.25 97 VAL A C 1
ATOM 803 O O . VAL A 1 97 ? -1.685 6.152 -3.877 1.00 92.25 97 VAL A O 1
ATOM 806 N N . ASP A 1 98 ? -1.537 4.943 -1.979 1.00 91.88 98 ASP A N 1
ATOM 807 C CA . ASP A 1 98 ? -0.282 4.247 -2.294 1.00 91.88 98 ASP A CA 1
ATOM 808 C C . ASP A 1 98 ? -0.431 3.267 -3.468 1.00 91.88 98 ASP A C 1
ATOM 810 O O . ASP A 1 98 ? 0.514 3.070 -4.234 1.00 91.88 98 ASP A O 1
ATOM 814 N N . LYS A 1 99 ? -1.647 2.737 -3.673 1.00 90.44 99 LYS A N 1
ATOM 815 C CA . LYS A 1 99 ? -1.976 1.742 -4.702 1.00 90.44 99 LYS A CA 1
ATOM 816 C C . LYS A 1 99 ? -1.165 0.450 -4.593 1.00 90.44 99 LYS A C 1
ATOM 818 O O . LYS A 1 99 ? -0.968 -0.217 -5.610 1.00 90.44 99 LYS A O 1
ATOM 823 N N . PHE A 1 100 ? -0.704 0.095 -3.399 1.00 95.06 100 PHE A N 1
ATOM 824 C CA . PHE A 1 100 ? -0.105 -1.205 -3.161 1.00 95.06 100 PHE A CA 1
ATOM 825 C C . PHE A 1 100 ? -1.171 -2.309 -3.198 1.00 95.06 100 PHE A C 1
ATOM 827 O O . PHE A 1 100 ? -2.361 -2.044 -2.940 1.00 95.06 100 PHE A O 1
ATOM 834 N N . PRO A 1 101 ? -0.767 -3.541 -3.561 1.00 95.38 101 PRO A N 1
ATOM 835 C CA . PRO A 1 101 ? -1.652 -4.689 -3.522 1.00 95.38 101 PRO A CA 1
ATOM 836 C C . PRO A 1 101 ? -2.270 -4.863 -2.134 1.00 95.38 101 PRO A C 1
ATOM 838 O O . PRO A 1 101 ? -1.591 -4.853 -1.108 1.00 95.38 101 PRO A O 1
ATOM 841 N N . LEU A 1 102 ? -3.580 -5.036 -2.115 1.00 96.31 102 LEU A N 1
ATOM 842 C CA . LEU A 1 102 ? -4.338 -5.445 -0.946 1.00 96.31 102 LEU A CA 1
ATOM 843 C C . LEU A 1 102 ? -5.200 -6.601 -1.424 1.00 96.31 102 LEU A C 1
ATOM 845 O O . LEU A 1 102 ? -5.816 -6.490 -2.485 1.00 96.31 102 LEU A O 1
ATOM 849 N N . PHE A 1 103 ? -5.208 -7.703 -0.692 1.00 95.06 103 PHE A N 1
ATOM 850 C CA . PHE A 1 103 ? -5.913 -8.905 -1.118 1.00 95.06 103 PHE A CA 1
ATOM 851 C C . PHE A 1 103 ? -6.314 -9.764 0.071 1.00 95.06 103 PHE A C 1
ATOM 853 O O . PHE A 1 103 ? -5.797 -9.606 1.181 1.00 95.06 103 PHE A O 1
ATOM 860 N N . ILE A 1 104 ? -7.224 -10.698 -0.172 1.00 91.19 104 ILE A N 1
ATOM 861 C CA . ILE A 1 104 ? -7.547 -11.754 0.782 1.00 91.19 104 ILE A CA 1
ATOM 862 C C . ILE A 1 104 ? -6.668 -12.956 0.448 1.00 91.19 104 ILE A C 1
ATOM 864 O O . ILE A 1 104 ? -6.751 -13.517 -0.645 1.00 91.19 104 ILE A O 1
ATOM 868 N N . ALA A 1 105 ? -5.791 -13.333 1.379 1.00 82.38 105 ALA A N 1
ATOM 869 C CA . ALA A 1 105 ? -4.989 -14.534 1.203 1.00 82.38 105 ALA A CA 1
ATOM 870 C C . ALA A 1 105 ? -5.878 -15.776 1.404 1.00 82.38 105 ALA A C 1
ATOM 872 O O . ALA A 1 105 ? -6.638 -15.812 2.380 1.00 82.38 105 ALA A O 1
ATOM 873 N N . PRO A 1 106 ? -5.784 -16.784 0.518 1.00 72.00 106 PRO A N 1
ATOM 874 C CA . PRO A 1 106 ? -6.600 -17.986 0.609 1.00 72.00 106 PRO A CA 1
ATOM 875 C C . PRO A 1 106 ? -6.254 -18.811 1.854 1.00 72.00 106 PRO A C 1
ATOM 877 O O . PRO A 1 106 ? -5.207 -18.627 2.487 1.00 72.00 106 PRO A O 1
ATOM 880 N N . PHE A 1 107 ? -7.151 -19.741 2.181 1.00 61.44 107 PHE A N 1
ATOM 881 C CA . PHE A 1 107 ? -6.974 -20.729 3.239 1.00 61.44 107 PHE A CA 1
ATOM 882 C C . PHE A 1 107 ? -5.660 -21.493 3.029 1.00 61.44 107 PHE A C 1
ATOM 884 O O . PHE A 1 107 ? -5.548 -22.323 2.131 1.00 61.44 107 PHE A O 1
ATOM 891 N N . LEU A 1 108 ? -4.662 -21.231 3.868 1.00 56.12 108 LEU A N 1
ATOM 892 C CA . LEU A 1 108 ? -3.513 -22.117 4.012 1.00 56.12 108 LEU A CA 1
ATOM 893 C C . LEU A 1 108 ? -3.747 -22.928 5.284 1.00 56.12 108 LEU A C 1
ATOM 895 O O . LEU A 1 108 ? -3.849 -22.351 6.366 1.00 56.12 108 LEU A O 1
ATOM 899 N N . SER A 1 109 ? -3.877 -24.246 5.132 1.00 51.56 109 SER A N 1
ATOM 900 C CA . SER A 1 109 ? -3.893 -25.232 6.222 1.00 51.56 109 SER A CA 1
ATOM 901 C C . SER A 1 109 ? -4.793 -24.866 7.415 1.00 51.56 109 SER A C 1
ATOM 903 O O . SER A 1 109 ? -4.327 -24.768 8.546 1.00 51.56 109 SER A O 1
ATOM 905 N N . GLY A 1 110 ? -6.089 -24.645 7.166 1.00 54.12 110 GLY A N 1
ATOM 906 C CA . GLY A 1 110 ? -7.093 -24.470 8.228 1.00 54.12 110 GLY A CA 1
ATOM 907 C C . GLY A 1 110 ? -7.157 -23.081 8.878 1.00 54.12 110 GLY A C 1
ATOM 908 O O . GLY A 1 110 ? -7.972 -22.879 9.774 1.00 54.12 110 GLY A O 1
ATOM 909 N N . ALA A 1 111 ? -6.353 -22.109 8.434 1.00 58.69 111 ALA A N 1
ATOM 910 C CA . ALA A 1 111 ? -6.483 -20.724 8.883 1.00 58.69 111 ALA A CA 1
ATOM 911 C C . ALA A 1 111 ? -7.595 -19.982 8.110 1.00 58.69 111 ALA A C 1
ATOM 913 O O . ALA A 1 111 ? -7.691 -20.150 6.890 1.00 58.69 111 ALA A O 1
ATOM 914 N N . PRO A 1 112 ? -8.404 -19.135 8.779 1.00 63.56 112 PRO A N 1
ATOM 915 C CA . PRO A 1 112 ? -9.422 -18.330 8.114 1.00 63.56 112 PRO A CA 1
ATOM 916 C C . PRO A 1 112 ? -8.791 -17.336 7.121 1.00 63.56 112 PRO A C 1
ATOM 918 O O . PRO A 1 112 ? -7.633 -16.933 7.299 1.00 63.56 112 PRO A O 1
ATOM 921 N N . PRO A 1 113 ? -9.539 -16.925 6.079 1.00 72.31 113 PRO A N 1
ATOM 922 C CA . PRO A 1 113 ? -9.077 -15.945 5.111 1.00 72.31 113 PRO A CA 1
ATOM 923 C C . PRO A 1 113 ? -8.718 -14.658 5.843 1.00 72.31 113 PRO A C 1
ATOM 925 O O . PRO A 1 113 ? -9.458 -14.181 6.704 1.00 72.31 113 PRO A O 1
ATOM 928 N N . VAL A 1 114 ? -7.558 -14.104 5.511 1.00 85.94 114 VAL A N 1
ATOM 929 C CA . VAL A 1 114 ? -7.014 -12.954 6.226 1.00 85.94 114 VAL A CA 1
ATOM 930 C C . VAL A 1 114 ? -6.622 -11.866 5.245 1.00 85.94 114 VAL A C 1
ATOM 932 O O . VAL A 1 114 ? -5.933 -12.103 4.245 1.00 85.94 114 VAL A O 1
ATOM 935 N N . VAL A 1 115 ? -7.075 -10.650 5.545 1.00 92.12 115 VAL A N 1
ATOM 936 C CA . VAL A 1 115 ? -6.709 -9.467 4.775 1.00 92.12 115 VAL A CA 1
ATOM 937 C C . VAL A 1 115 ? -5.197 -9.270 4.845 1.00 92.12 115 VAL A C 1
ATOM 939 O O . VAL A 1 115 ? -4.586 -9.304 5.918 1.00 92.12 115 VAL A O 1
ATOM 942 N N . THR A 1 116 ? -4.586 -9.127 3.676 1.00 94.25 116 THR A N 1
ATOM 943 C CA . THR A 1 116 ? -3.140 -9.034 3.516 1.00 94.25 116 THR A CA 1
ATOM 944 C C . THR A 1 116 ? -2.790 -7.697 2.890 1.00 94.25 116 THR A C 1
ATOM 946 O O . THR A 1 116 ? -3.036 -7.459 1.708 1.00 94.25 116 THR A O 1
ATOM 949 N N . PHE A 1 117 ? -2.223 -6.823 3.714 1.00 95.88 117 PHE A N 1
ATOM 950 C CA . PHE A 1 117 ? -1.667 -5.539 3.307 1.00 95.88 117 PHE A CA 1
ATOM 951 C C . PHE A 1 117 ? -0.279 -5.738 2.716 1.00 95.88 117 PHE A C 1
ATOM 953 O O . PHE A 1 117 ? 0.407 -6.707 3.048 1.00 95.88 117 PHE A O 1
ATOM 960 N N . SER A 1 118 ? 0.163 -4.804 1.879 1.00 95.56 118 SER A N 1
ATOM 961 C CA . SER A 1 118 ? 1.525 -4.835 1.367 1.00 95.56 118 SER A CA 1
ATOM 962 C C . SER A 1 118 ? 2.164 -3.458 1.271 1.00 95.56 118 SER A C 1
ATOM 964 O O . SER A 1 118 ? 1.488 -2.436 1.152 1.00 95.56 118 SER A O 1
ATOM 966 N N . TYR A 1 119 ? 3.492 -3.467 1.297 1.00 94.94 119 TYR A N 1
ATOM 967 C CA . TYR A 1 119 ? 4.344 -2.333 0.989 1.00 94.94 119 TYR A CA 1
ATOM 968 C C . TYR A 1 119 ? 5.389 -2.757 -0.034 1.00 94.94 119 TYR A C 1
ATOM 970 O O . TYR A 1 119 ? 6.082 -3.751 0.180 1.00 94.94 119 TYR A O 1
ATOM 978 N 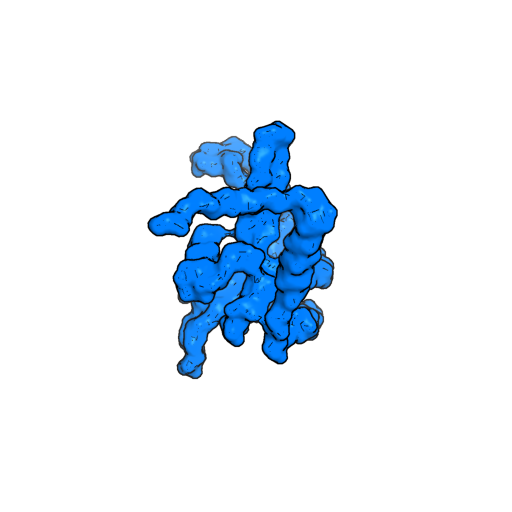N . VAL A 1 120 ? 5.505 -2.010 -1.132 1.00 93.44 120 VAL A N 1
ATOM 979 C CA . VAL A 1 120 ? 6.469 -2.305 -2.199 1.00 93.44 120 VAL A CA 1
ATOM 980 C C . VAL A 1 120 ? 7.651 -1.347 -2.099 1.00 93.44 120 VAL A C 1
ATOM 982 O O . VAL A 1 120 ? 7.535 -0.166 -2.434 1.00 93.44 120 VAL A O 1
ATOM 985 N N . ASP A 1 121 ? 8.798 -1.869 -1.673 1.00 90.62 121 ASP A N 1
ATOM 986 C CA . ASP A 1 121 ? 10.063 -1.151 -1.630 1.00 90.62 121 ASP A CA 1
ATOM 987 C C . ASP A 1 121 ? 10.856 -1.349 -2.927 1.00 90.62 121 ASP A C 1
ATOM 989 O O . ASP A 1 121 ? 11.303 -2.444 -3.276 1.00 90.62 121 ASP A O 1
ATOM 993 N N . SER A 1 122 ? 11.081 -0.247 -3.640 1.00 85.06 122 SER A N 1
ATOM 994 C CA . SER A 1 122 ? 11.943 -0.223 -4.818 1.00 85.06 122 SER A CA 1
ATOM 995 C C . SER A 1 122 ? 13.437 -0.195 -4.489 1.00 85.06 122 SER A C 1
AT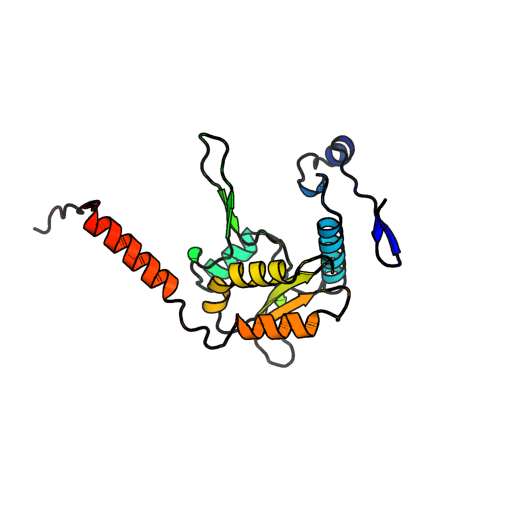OM 997 O O . SER A 1 122 ? 14.251 -0.130 -5.408 1.00 85.06 122 SER A O 1
ATOM 999 N N . GLY A 1 123 ? 13.830 -0.244 -3.215 1.00 78.88 123 GLY A N 1
ATOM 1000 C CA . GLY A 1 123 ? 15.219 -0.212 -2.751 1.00 78.88 123 GLY A CA 1
ATOM 1001 C C . GLY A 1 123 ? 15.881 1.164 -2.858 1.00 78.88 123 GLY A C 1
ATOM 1002 O O . GLY A 1 123 ? 17.084 1.277 -2.644 1.00 78.88 123 GLY A O 1
ATOM 1003 N N . PHE A 1 124 ? 15.113 2.193 -3.223 1.00 64.69 124 PHE A N 1
ATOM 1004 C CA . PHE A 1 124 ? 15.507 3.606 -3.170 1.00 64.69 124 PHE A CA 1
ATOM 1005 C C . PHE A 1 124 ? 14.773 4.368 -2.059 1.00 64.69 124 PHE A C 1
ATOM 1007 O O . PHE A 1 124 ? 15.081 5.533 -1.813 1.00 64.69 124 PHE A O 1
ATOM 1014 N N . GLN A 1 125 ? 13.800 3.730 -1.402 1.00 63.62 125 GLN A N 1
ATOM 1015 C CA . GLN A 1 125 ? 13.000 4.367 -0.367 1.00 63.62 125 GLN A CA 1
ATOM 1016 C C . GLN A 1 125 ? 13.826 4.482 0.913 1.00 63.62 125 GLN A C 1
ATOM 1018 O O . GLN A 1 125 ? 14.450 3.525 1.374 1.00 63.62 125 GLN A O 1
ATOM 1023 N N . THR A 1 126 ? 13.803 5.658 1.529 1.00 67.12 126 THR A N 1
ATOM 1024 C CA . THR A 1 126 ? 14.337 5.818 2.878 1.00 67.12 126 THR A CA 1
ATOM 1025 C C . THR A 1 126 ? 13.462 5.045 3.873 1.00 67.12 126 THR A C 1
ATOM 1027 O O . THR A 1 126 ? 12.243 4.958 3.683 1.00 67.12 126 THR A O 1
ATOM 1030 N N . PRO A 1 127 ? 14.019 4.554 4.997 1.00 72.62 127 PRO A N 1
ATOM 1031 C CA . PRO A 1 127 ? 13.231 3.915 6.056 1.00 72.62 127 PRO A CA 1
ATOM 1032 C C . PRO A 1 127 ? 12.019 4.745 6.519 1.00 72.62 127 PRO A C 1
ATOM 1034 O O . PRO A 1 127 ? 11.015 4.194 6.963 1.00 72.62 127 PRO A O 1
ATOM 1037 N N . SER A 1 128 ? 12.072 6.073 6.370 1.00 82.81 128 SER A N 1
ATOM 1038 C CA . SER A 1 128 ? 10.981 6.993 6.703 1.00 82.81 128 SER A CA 1
ATOM 1039 C C . SER A 1 128 ? 9.714 6.800 5.867 1.00 82.81 128 SER A C 1
ATOM 1041 O O . SER A 1 128 ? 8.623 7.049 6.378 1.00 82.81 128 SER A O 1
ATOM 1043 N N . ALA A 1 129 ? 9.812 6.361 4.612 1.00 88.38 129 ALA A N 1
ATOM 1044 C CA . ALA A 1 129 ? 8.638 6.186 3.764 1.00 88.38 129 ALA A CA 1
ATOM 1045 C C . ALA A 1 129 ? 7.827 4.950 4.178 1.00 88.38 129 ALA A C 1
ATOM 1047 O O . ALA A 1 129 ? 6.601 5.019 4.280 1.00 88.38 129 ALA A O 1
ATOM 1048 N N . PHE A 1 130 ? 8.520 3.873 4.560 1.00 91.12 130 PHE A N 1
ATOM 1049 C CA . PHE A 1 130 ? 7.891 2.696 5.151 1.00 91.12 130 PHE A CA 1
ATOM 1050 C C . PHE A 1 130 ? 7.195 3.034 6.475 1.00 91.12 130 PHE A C 1
ATOM 1052 O O . PHE A 1 130 ? 6.032 2.689 6.670 1.00 91.12 130 PHE A O 1
ATOM 1059 N N . LEU A 1 131 ? 7.859 3.788 7.357 1.00 91.31 131 LEU A N 1
ATOM 1060 C CA . LEU A 1 131 ? 7.251 4.241 8.614 1.00 91.31 131 LEU A CA 1
ATOM 1061 C C . LEU A 1 131 ? 6.030 5.137 8.374 1.00 91.31 131 LEU A C 1
ATOM 1063 O O . LEU A 1 131 ? 5.020 4.990 9.054 1.00 91.31 131 LEU A O 1
ATOM 1067 N N . SER A 1 132 ? 6.103 6.026 7.381 1.00 91.62 132 SER A N 1
ATOM 1068 C CA . SER A 1 132 ? 4.983 6.896 6.997 1.00 91.62 132 SER A CA 1
ATOM 1069 C C . SER A 1 132 ? 3.789 6.086 6.484 1.00 91.62 132 SER A C 1
ATOM 1071 O O . SER A 1 132 ? 2.645 6.414 6.792 1.00 91.62 132 SER A O 1
ATOM 1073 N N . HIS A 1 133 ? 4.044 5.010 5.732 1.00 93.88 133 HIS A N 1
ATOM 1074 C CA . HIS A 1 133 ? 3.005 4.077 5.303 1.00 93.88 133 HIS A CA 1
ATOM 1075 C C . HIS A 1 133 ? 2.367 3.360 6.499 1.00 93.88 133 HIS A C 1
ATOM 1077 O O . HIS A 1 133 ? 1.144 3.362 6.621 1.00 93.88 133 HIS A O 1
ATOM 1083 N N . LEU A 1 134 ? 3.169 2.812 7.419 1.00 93.88 134 LEU A N 1
ATOM 1084 C CA . LEU A 1 134 ? 2.642 2.163 8.623 1.00 93.88 134 LEU A CA 1
ATOM 1085 C C . LEU A 1 134 ? 1.808 3.123 9.479 1.00 93.88 134 LEU A C 1
ATOM 1087 O O . LEU A 1 134 ? 0.726 2.750 9.922 1.00 93.88 134 LEU A O 1
ATOM 1091 N N . ALA A 1 135 ? 2.267 4.363 9.659 1.00 91.56 135 ALA A N 1
ATOM 1092 C CA . ALA A 1 135 ? 1.529 5.392 10.385 1.00 91.56 135 ALA A CA 1
ATOM 1093 C C . ALA A 1 135 ? 0.183 5.718 9.714 1.00 91.56 135 ALA A C 1
ATOM 1095 O O . ALA A 1 135 ? -0.838 5.809 10.391 1.00 91.56 135 ALA A O 1
ATOM 1096 N N . ALA A 1 136 ? 0.151 5.824 8.381 1.00 93.50 136 ALA A N 1
ATOM 1097 C CA . ALA A 1 136 ? -1.085 6.086 7.642 1.00 93.50 136 ALA A CA 1
ATOM 1098 C C . ALA A 1 136 ? -2.127 4.963 7.792 1.00 93.50 136 ALA A C 1
ATOM 1100 O O . ALA A 1 136 ? -3.324 5.235 7.774 1.00 93.50 136 ALA A O 1
ATOM 1101 N N . TYR A 1 137 ? -1.683 3.713 7.951 1.00 95.00 137 TYR A N 1
ATOM 1102 C CA . TYR A 1 137 ? -2.558 2.549 8.132 1.00 95.00 137 TYR A CA 1
ATOM 1103 C C . TYR A 1 137 ? -2.819 2.200 9.601 1.00 95.00 137 TYR A C 1
ATOM 1105 O O . TYR A 1 137 ? -3.652 1.338 9.882 1.00 95.00 137 TYR A O 1
ATOM 1113 N N . GLN A 1 138 ? -2.148 2.863 10.545 1.00 91.69 138 GLN A N 1
ATOM 1114 C CA . GLN A 1 138 ? -2.202 2.521 11.964 1.00 91.69 138 GLN A CA 1
ATOM 1115 C C . GLN A 1 138 ? -3.638 2.521 12.499 1.00 91.69 138 GLN A C 1
ATOM 1117 O O . GLN A 1 138 ? -4.019 1.589 13.204 1.00 91.69 138 GLN A O 1
ATOM 1122 N N . GLY A 1 139 ? -4.444 3.520 12.119 1.00 91.62 139 GLY A N 1
ATOM 1123 C CA . GLY A 1 139 ? -5.861 3.605 12.486 1.00 91.62 139 GLY A CA 1
ATOM 1124 C C . GLY A 1 139 ? -6.646 2.360 12.072 1.00 91.62 139 GLY A C 1
ATOM 1125 O O . GLY A 1 139 ? -7.330 1.769 12.904 1.00 91.62 139 GLY A O 1
ATOM 1126 N N . LEU A 1 140 ? -6.478 1.913 10.826 1.00 93.31 140 LEU A N 1
ATOM 1127 C CA . LEU A 1 140 ? -7.123 0.715 10.294 1.00 93.31 140 LEU A CA 1
ATOM 1128 C C . LEU A 1 140 ? -6.624 -0.551 10.993 1.00 93.31 140 LEU A C 1
ATOM 1130 O O . LEU A 1 140 ? -7.431 -1.384 11.388 1.00 93.31 140 LEU A O 1
ATOM 1134 N N . PHE A 1 141 ? -5.313 -0.690 11.202 1.00 92.38 141 PHE A N 1
ATOM 1135 C CA . PHE A 1 141 ? -4.750 -1.867 11.868 1.00 92.38 141 PHE A CA 1
ATOM 1136 C C . PHE A 1 141 ? -5.331 -2.084 13.263 1.00 92.38 141 PHE A C 1
ATOM 1138 O O . PHE A 1 141 ? -5.564 -3.229 13.642 1.00 92.38 141 PHE A O 1
ATOM 1145 N N . ARG A 1 142 ? -5.619 -1.005 14.004 1.00 89.62 142 ARG A N 1
ATOM 1146 C CA . ARG A 1 142 ? -6.221 -1.098 15.343 1.00 89.62 142 ARG A CA 1
ATOM 1147 C C . ARG A 1 142 ? -7.644 -1.658 15.336 1.00 89.62 142 ARG A C 1
ATOM 1149 O O . ARG A 1 142 ? -8.079 -2.188 16.349 1.00 89.62 142 ARG A O 1
ATOM 1156 N N . GLN A 1 143 ? -8.354 -1.558 14.214 1.00 89.50 143 GLN A N 1
ATOM 1157 C CA . GLN A 1 143 ? -9.726 -2.055 14.074 1.00 89.50 143 GLN A CA 1
ATOM 1158 C C . GLN A 1 143 ? -9.784 -3.534 13.665 1.00 89.50 143 GLN A C 1
ATOM 1160 O O . GLN A 1 143 ? -10.859 -4.126 13.638 1.00 89.50 143 GLN A O 1
ATOM 1165 N N . LEU A 1 144 ? -8.646 -4.148 13.322 1.00 87.12 144 LEU A N 1
ATOM 1166 C CA . LEU A 1 144 ? -8.593 -5.504 12.784 1.00 87.12 144 LEU A CA 1
ATOM 1167 C C . LEU A 1 144 ? -8.068 -6.492 13.827 1.00 87.12 144 LEU A C 1
ATOM 1169 O O . LEU A 1 144 ? -6.937 -6.376 14.298 1.00 87.12 144 LEU A O 1
ATOM 1173 N N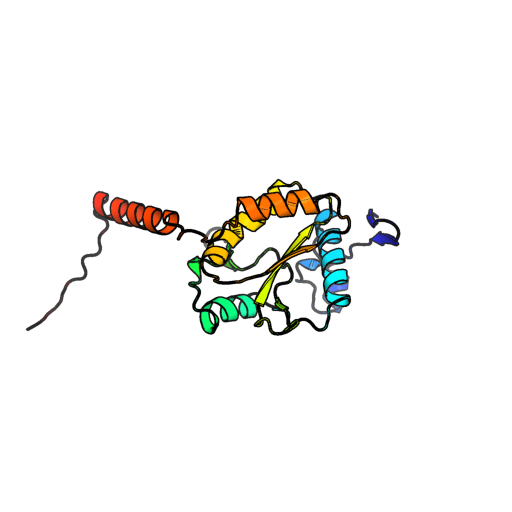 . ALA A 1 145 ? -8.850 -7.534 14.115 1.00 83.31 145 ALA A N 1
ATOM 1174 C CA . ALA A 1 145 ? -8.433 -8.607 15.020 1.00 83.31 145 ALA A CA 1
ATOM 1175 C C . ALA A 1 145 ? -7.222 -9.384 14.473 1.00 83.31 145 ALA A C 1
ATOM 1177 O O . ALA A 1 145 ? -6.268 -9.689 15.193 1.00 83.31 145 ALA A O 1
ATOM 1178 N N . THR A 1 146 ? -7.244 -9.695 13.173 1.00 84.81 146 THR A N 1
ATOM 1179 C CA . THR A 1 146 ? -6.141 -10.366 12.484 1.00 84.81 146 THR A CA 1
ATOM 1180 C C . THR A 1 146 ? -5.937 -9.800 11.085 1.00 84.81 146 THR A C 1
ATOM 1182 O O . THR A 1 146 ? -6.887 -9.450 10.391 1.00 84.81 146 THR A O 1
ATOM 1185 N N . PHE A 1 147 ? -4.675 -9.692 10.680 1.00 90.19 147 PHE A N 1
ATOM 1186 C CA . PHE A 1 147 ? -4.268 -9.324 9.330 1.00 90.19 147 PHE A CA 1
ATOM 1187 C C . PHE A 1 147 ? -2.846 -9.829 9.065 1.00 90.19 147 PHE A C 1
ATOM 1189 O O . PHE A 1 147 ? -2.122 -10.186 10.002 1.00 90.19 147 PHE A O 1
ATOM 1196 N N . ARG A 1 148 ? -2.445 -9.844 7.793 1.00 90.81 148 ARG A N 1
ATOM 1197 C CA . ARG A 1 148 ? -1.060 -10.060 7.358 1.00 90.81 148 ARG A CA 1
ATOM 1198 C C . ARG A 1 148 ? -0.508 -8.785 6.735 1.00 90.81 148 ARG A C 1
ATOM 1200 O O . ARG A 1 148 ? -1.254 -7.991 6.165 1.00 90.81 148 ARG A O 1
ATOM 1207 N N . PHE A 1 149 ? 0.802 -8.610 6.831 1.00 92.94 149 PHE A N 1
ATOM 1208 C CA . PHE A 1 149 ? 1.510 -7.511 6.194 1.00 92.94 149 PHE A CA 1
ATOM 1209 C C . PHE A 1 149 ? 2.705 -8.069 5.425 1.00 92.94 149 PHE A C 1
ATOM 1211 O O . PHE A 1 149 ? 3.540 -8.761 6.005 1.00 92.94 149 PHE A O 1
ATOM 1218 N N . LEU A 1 150 ? 2.774 -7.787 4.127 1.00 93.56 150 LEU A N 1
ATOM 1219 C CA . LEU A 1 150 ? 3.858 -8.214 3.251 1.00 93.56 150 LEU A CA 1
ATOM 1220 C C . LEU A 1 150 ? 4.758 -7.038 2.897 1.00 93.56 150 LEU A C 1
ATOM 1222 O O . LEU A 1 150 ? 4.311 -6.034 2.346 1.00 93.56 150 LEU A O 1
ATOM 1226 N N . TYR A 1 151 ? 6.046 -7.196 3.162 1.00 93.75 151 TYR A N 1
ATOM 1227 C CA . TYR A 1 151 ? 7.067 -6.287 2.671 1.00 93.75 151 TYR A CA 1
ATOM 1228 C C . TYR A 1 151 ? 7.678 -6.878 1.398 1.00 93.75 151 TYR A C 1
ATOM 1230 O O . TYR A 1 151 ? 8.312 -7.929 1.440 1.00 93.75 151 TYR A O 1
ATOM 1238 N N . ILE A 1 152 ? 7.442 -6.230 0.260 1.00 92.19 152 ILE A N 1
ATOM 1239 C CA . ILE A 1 152 ? 7.853 -6.697 -1.065 1.00 92.19 152 ILE A CA 1
ATOM 1240 C C . ILE A 1 152 ? 9.043 -5.854 -1.503 1.00 92.19 152 ILE A C 1
ATOM 1242 O O . ILE A 1 152 ? 8.903 -4.648 -1.685 1.00 92.19 152 ILE A O 1
ATOM 1246 N N . ALA A 1 153 ? 10.201 -6.474 -1.708 1.00 89.75 153 ALA A N 1
ATOM 1247 C CA . ALA A 1 153 ? 11.376 -5.788 -2.229 1.00 89.75 153 ALA A CA 1
ATOM 1248 C C . ALA A 1 153 ? 12.182 -6.699 -3.154 1.00 89.75 153 ALA A C 1
ATOM 1250 O O . ALA A 1 153 ? 12.102 -7.921 -3.075 1.00 89.75 153 ALA A O 1
ATOM 1251 N N . ALA A 1 154 ? 13.004 -6.088 -4.009 1.00 83.19 154 ALA A N 1
ATOM 1252 C CA . ALA A 1 154 ? 13.906 -6.815 -4.904 1.00 83.19 154 ALA A CA 1
ATOM 1253 C C . ALA A 1 154 ? 15.095 -7.474 -4.179 1.00 83.19 154 ALA A C 1
ATOM 1255 O O . ALA A 1 154 ? 15.761 -8.334 -4.746 1.00 83.19 154 ALA A O 1
ATOM 1256 N N . LYS A 1 155 ? 15.419 -7.007 -2.968 1.00 82.06 155 LYS A N 1
ATOM 1257 C CA . LYS A 1 155 ? 16.532 -7.487 -2.142 1.00 82.06 155 LYS A CA 1
ATOM 1258 C C . LYS A 1 155 ? 16.061 -7.639 -0.701 1.00 82.06 155 LYS A C 1
ATOM 1260 O O . LYS A 1 155 ? 15.227 -6.866 -0.240 1.00 82.06 155 LYS A O 1
ATOM 1265 N N . ASP A 1 156 ? 16.650 -8.585 0.007 1.00 82.94 156 ASP A N 1
ATOM 1266 C CA . ASP A 1 156 ? 16.331 -8.936 1.393 1.00 82.94 156 ASP A CA 1
ATOM 1267 C C . ASP A 1 156 ? 16.995 -8.033 2.449 1.00 82.94 156 ASP A C 1
ATOM 1269 O O . ASP A 1 156 ? 16.614 -8.071 3.619 1.00 82.94 156 ASP A O 1
ATOM 1273 N N . ALA A 1 157 ? 17.939 -7.177 2.045 1.00 82.75 157 ALA A N 1
ATOM 1274 C CA . ALA A 1 157 ? 18.751 -6.336 2.932 1.00 82.75 157 ALA A CA 1
ATOM 1275 C C . ALA A 1 157 ? 17.957 -5.537 3.988 1.00 82.75 157 ALA A C 1
ATOM 1277 O O . ALA A 1 157 ? 18.468 -5.282 5.078 1.00 82.75 157 ALA A O 1
ATOM 1278 N N . TYR A 1 158 ? 16.711 -5.152 3.691 1.00 84.12 158 TYR A N 1
ATOM 1279 C CA . TYR A 1 158 ? 15.859 -4.369 4.593 1.00 84.12 158 TYR A CA 1
ATOM 1280 C C . TYR A 1 158 ? 14.767 -5.176 5.300 1.00 84.12 158 TYR A C 1
ATOM 1282 O O . TYR A 1 158 ? 14.027 -4.600 6.095 1.00 84.12 158 TYR A O 1
ATOM 1290 N N . PHE A 1 159 ? 14.663 -6.490 5.081 1.00 89.25 159 PHE A N 1
ATOM 1291 C CA . PHE A 1 159 ? 13.584 -7.305 5.654 1.00 89.25 159 PHE A CA 1
ATOM 1292 C C . PHE A 1 159 ? 13.612 -7.320 7.178 1.00 89.25 159 PHE A C 1
ATOM 1294 O O . PHE A 1 159 ? 12.591 -7.059 7.809 1.00 89.25 159 PHE A O 1
ATOM 1301 N N . ARG A 1 160 ? 14.791 -7.525 7.776 1.00 89.19 160 ARG A N 1
ATOM 1302 C CA . ARG A 1 160 ? 14.942 -7.511 9.237 1.00 89.19 160 ARG A CA 1
ATOM 1303 C C . ARG A 1 160 ? 14.550 -6.160 9.837 1.00 89.19 160 ARG A C 1
ATOM 1305 O O . ARG A 1 160 ? 13.781 -6.104 10.790 1.00 89.19 160 ARG A O 1
ATOM 1312 N N . MET A 1 161 ? 15.035 -5.067 9.247 1.00 89.00 161 MET A N 1
ATOM 1313 C CA . MET A 1 161 ? 14.673 -3.715 9.680 1.00 89.00 161 MET A CA 1
ATOM 1314 C C . MET A 1 161 ? 13.163 -3.484 9.541 1.00 89.00 161 MET A C 1
ATOM 1316 O O . MET A 1 161 ? 12.537 -2.956 10.457 1.00 89.00 161 MET A O 1
ATOM 1320 N N . ALA A 1 162 ? 12.569 -3.861 8.408 1.00 89.81 162 ALA A N 1
ATOM 1321 C CA . ALA A 1 162 ? 11.142 -3.698 8.166 1.00 89.81 162 ALA A CA 1
ATOM 1322 C C . ALA A 1 162 ? 10.311 -4.475 9.194 1.00 89.81 162 ALA A C 1
ATOM 1324 O O . ALA A 1 162 ? 9.357 -3.926 9.745 1.00 89.81 162 ALA A O 1
ATOM 1325 N N . GLU A 1 163 ? 10.709 -5.706 9.516 1.00 91.12 163 GLU A N 1
ATOM 1326 C CA . GLU A 1 163 ? 10.065 -6.515 10.546 1.00 91.12 163 GLU A CA 1
ATOM 1327 C C . GLU A 1 163 ? 10.168 -5.868 11.933 1.00 91.12 163 GLU A C 1
ATOM 1329 O O . GLU A 1 163 ? 9.153 -5.700 12.610 1.00 91.12 163 GLU A O 1
ATOM 1334 N N . GLU A 1 164 ? 11.364 -5.447 12.351 1.00 90.31 164 GLU A N 1
ATOM 1335 C CA . GLU A 1 164 ? 11.583 -4.784 13.644 1.00 90.31 164 GLU A CA 1
ATOM 1336 C C . GLU A 1 164 ? 10.740 -3.502 13.767 1.00 90.31 164 GLU A C 1
ATOM 1338 O O . GLU A 1 164 ? 10.090 -3.260 14.789 1.00 90.31 164 GLU A O 1
ATOM 1343 N N . ARG A 1 165 ? 10.683 -2.691 12.702 1.00 89.81 165 ARG A N 1
ATOM 1344 C CA . ARG A 1 165 ? 9.867 -1.468 12.662 1.00 89.81 165 ARG A CA 1
ATOM 1345 C C . ARG A 1 165 ? 8.373 -1.765 12.672 1.00 89.81 165 ARG A C 1
ATOM 1347 O O . ARG A 1 165 ? 7.643 -1.101 13.408 1.00 89.81 165 ARG A O 1
ATOM 1354 N N . PHE A 1 166 ? 7.929 -2.766 11.915 1.00 91.19 166 PHE A N 1
ATOM 1355 C CA . PHE A 1 166 ? 6.539 -3.210 11.918 1.00 91.19 166 PHE A CA 1
ATOM 1356 C C . PHE A 1 166 ? 6.122 -3.668 13.316 1.00 91.19 166 PHE A C 1
ATOM 1358 O O . PHE A 1 166 ? 5.148 -3.155 13.853 1.00 91.19 166 PHE A O 1
ATOM 1365 N N . ARG A 1 167 ? 6.896 -4.550 13.958 1.00 88.19 167 ARG A N 1
ATOM 1366 C CA . ARG A 1 167 ? 6.606 -5.046 15.315 1.00 88.19 167 ARG A CA 1
ATOM 1367 C C . ARG A 1 167 ? 6.629 -3.943 16.372 1.00 88.19 167 ARG A C 1
ATOM 1369 O O . ARG A 1 167 ? 5.889 -4.019 17.347 1.00 88.19 167 ARG A O 1
ATOM 1376 N N . SER A 1 168 ? 7.469 -2.925 16.191 1.00 86.56 168 SER A N 1
ATOM 1377 C CA . SER A 1 168 ? 7.536 -1.782 17.104 1.00 86.56 168 SER A CA 1
ATOM 1378 C C . SER A 1 168 ? 6.289 -0.892 17.029 1.00 86.56 168 SER A C 1
ATOM 1380 O O . SER A 1 168 ? 5.778 -0.477 18.068 1.00 86.56 168 SER A O 1
ATOM 1382 N N . LEU A 1 169 ? 5.776 -0.631 15.821 1.00 84.06 169 LEU A N 1
ATOM 1383 C CA . LEU A 1 169 ? 4.615 0.243 15.597 1.00 84.06 169 LEU A CA 1
ATOM 1384 C C . LEU A 1 169 ? 3.271 -0.487 15.697 1.00 84.06 169 LEU A C 1
ATOM 1386 O O . LEU A 1 169 ? 2.266 0.108 16.080 1.00 84.06 169 LEU A O 1
ATOM 1390 N N . VAL A 1 170 ? 3.251 -1.771 15.350 1.00 84.38 170 VAL A N 1
ATOM 1391 C CA . VAL A 1 170 ? 2.053 -2.604 15.261 1.00 84.38 170 VAL A CA 1
ATOM 1392 C C . VAL A 1 170 ? 2.083 -3.655 16.378 1.00 84.38 170 VAL A C 1
ATOM 1394 O O . VAL A 1 170 ? 2.273 -4.848 16.139 1.00 84.38 170 VAL A O 1
ATOM 1397 N N . LYS A 1 171 ? 1.951 -3.209 17.632 1.00 70.19 171 LYS A N 1
ATOM 1398 C CA . LYS A 1 171 ? 1.936 -4.090 18.816 1.00 70.19 171 LYS A CA 1
ATOM 1399 C C . LYS A 1 171 ? 0.519 -4.573 19.114 1.00 70.19 171 LYS A C 1
ATOM 1401 O O . LYS A 1 171 ? -0.389 -3.756 19.144 1.00 70.19 171 LYS A O 1
ATOM 1406 N N . ARG A 1 172 ? 0.326 -5.880 19.346 1.00 61.06 172 ARG A N 1
ATOM 1407 C CA . ARG A 1 172 ? -0.945 -6.447 19.842 1.00 61.06 172 ARG A CA 1
ATOM 1408 C C . ARG A 1 172 ? -0.957 -6.520 21.387 1.00 61.06 172 ARG A C 1
ATOM 1410 O O . ARG A 1 172 ? 0.073 -6.902 21.937 1.00 61.06 172 ARG A O 1
ATOM 1417 N N . PRO A 1 173 ? -2.097 -6.263 22.061 1.00 53.16 173 PRO A N 1
ATOM 1418 C CA . PRO A 1 173 ? -3.281 -5.643 21.485 1.00 53.16 173 PRO A CA 1
ATOM 1419 C C . PRO A 1 173 ? -2.899 -4.220 21.086 1.00 53.16 173 PRO A C 1
ATOM 1421 O O . PRO A 1 173 ? -2.166 -3.542 21.802 1.00 53.16 173 PRO A O 1
ATOM 1424 N N . LEU A 1 174 ? -3.331 -3.800 19.899 1.00 54.25 174 LEU A N 1
ATOM 1425 C CA . LEU A 1 174 ? -3.230 -2.402 19.524 1.00 54.25 174 LEU A CA 1
ATOM 1426 C C . LEU A 1 174 ? -4.220 -1.708 20.451 1.00 54.25 174 LEU A C 1
ATOM 1428 O O . LEU A 1 174 ? -5.396 -1.642 20.108 1.00 54.25 174 LEU A O 1
ATOM 1432 N N . GLU A 1 175 ? -3.778 -1.332 21.658 1.00 49.88 175 GLU A N 1
ATOM 1433 C CA . GLU A 1 175 ? -4.599 -0.603 22.620 1.00 49.88 175 GLU A CA 1
ATOM 1434 C C . GLU A 1 175 ? -5.337 0.480 21.840 1.00 49.88 175 GLU A C 1
ATOM 1436 O O . GLU A 1 175 ? -4.737 1.163 20.993 1.00 49.88 175 GLU A O 1
ATOM 1441 N N . SER A 1 176 ? -6.659 0.520 22.031 1.00 49.22 176 SER A N 1
ATOM 1442 C CA . SER A 1 176 ? -7.554 1.463 21.371 1.00 49.22 176 SER A CA 1
ATOM 1443 C C . SER A 1 176 ? -6.885 2.827 21.369 1.00 49.22 176 SER A C 1
ATOM 1445 O O . SER A 1 176 ? -6.485 3.309 22.427 1.00 49.22 176 SER A O 1
ATOM 1447 N N . ASP A 1 177 ? -6.690 3.409 20.184 1.00 55.47 177 ASP A N 1
ATOM 1448 C CA . ASP A 1 177 ? -6.047 4.710 20.058 1.00 55.47 177 ASP A CA 1
ATOM 1449 C C . ASP A 1 177 ? -6.927 5.768 20.707 1.00 55.47 177 ASP A C 1
ATOM 1451 O O . ASP A 1 177 ? -7.768 6.391 20.056 1.00 55.47 177 ASP A O 1
ATOM 1455 N N . THR A 1 178 ? -6.739 5.982 22.002 1.00 58.19 178 THR A N 1
ATOM 1456 C CA . THR A 1 178 ? -7.468 7.009 22.730 1.00 58.19 178 THR A CA 1
ATOM 1457 C C . THR A 1 178 ? -7.095 8.391 22.213 1.00 58.19 178 THR A C 1
ATOM 1459 O O . THR A 1 178 ? -7.810 9.335 22.505 1.00 58.19 178 THR A O 1
ATOM 1462 N N . SER A 1 179 ? -6.057 8.555 21.374 1.00 63.09 179 SER A N 1
ATOM 1463 C CA . SER A 1 179 ? -5.732 9.854 20.776 1.00 63.09 179 SER A CA 1
ATOM 1464 C C . SER A 1 179 ? -6.864 10.412 19.909 1.00 63.09 179 SER A C 1
ATOM 1466 O O . SER A 1 179 ? -7.060 11.627 19.902 1.00 63.09 179 SER A O 1
ATOM 1468 N N . ALA A 1 180 ? -7.655 9.564 19.239 1.00 63.31 180 ALA A N 1
ATOM 1469 C CA . ALA A 1 180 ? -8.820 10.007 18.473 1.00 63.31 180 ALA A CA 1
ATOM 1470 C C . ALA A 1 180 ? -9.956 10.473 19.399 1.00 63.31 180 ALA A C 1
ATOM 1472 O O . ALA A 1 180 ? -10.579 11.506 19.149 1.00 63.31 180 ALA A O 1
ATOM 1473 N N . GLU A 1 181 ? -10.187 9.757 20.499 1.00 67.44 181 GLU A N 1
ATOM 1474 C CA . GLU A 1 181 ? -11.185 10.104 21.518 1.00 67.44 181 GLU A CA 1
ATOM 1475 C C . GLU A 1 181 ? -10.785 11.358 22.303 1.00 67.44 181 GLU A C 1
ATOM 1477 O O . GLU A 1 181 ? -11.602 12.252 22.502 1.00 67.44 181 GLU A O 1
ATOM 1482 N N . ILE A 1 182 ? -9.507 11.478 22.658 1.00 77.88 182 ILE A N 1
ATOM 1483 C CA . ILE A 1 182 ? -8.898 12.635 23.317 1.00 77.88 182 ILE A CA 1
ATOM 1484 C C . ILE A 1 182 ? -8.923 13.850 22.381 1.00 77.88 182 ILE A C 1
ATOM 1486 O O . ILE A 1 182 ? -9.309 14.942 22.792 1.00 77.88 182 ILE A O 1
ATOM 1490 N N . SER A 1 183 ? -8.588 13.678 21.098 1.00 74.69 183 SER A N 1
ATOM 1491 C CA . SER A 1 183 ? -8.689 14.753 20.101 1.00 74.69 183 SER A CA 1
ATOM 1492 C C . SER A 1 183 ? -10.136 15.207 19.919 1.00 74.69 183 SER A C 1
ATOM 1494 O O . SER A 1 183 ? -10.400 16.407 19.862 1.00 74.69 183 SER A O 1
ATOM 1496 N N . ARG A 1 184 ? -11.091 14.268 19.883 1.00 76.69 184 ARG A N 1
ATOM 1497 C CA . ARG A 1 184 ? -12.526 14.572 19.846 1.00 76.69 184 ARG A CA 1
ATOM 1498 C C . ARG A 1 184 ? -12.976 15.300 21.113 1.00 76.69 184 ARG A C 1
ATOM 1500 O O . ARG A 1 184 ? -13.705 16.282 21.000 1.00 76.69 184 ARG A O 1
ATOM 1507 N N . TYR A 1 185 ? -12.512 14.882 22.289 1.00 80.19 185 TYR A N 1
ATOM 1508 C CA . TYR A 1 185 ? -12.765 15.568 23.556 1.00 80.19 185 TYR A CA 1
ATOM 1509 C C . TYR A 1 185 ? -12.266 17.015 23.510 1.00 80.19 185 TYR A C 1
ATOM 1511 O O . TYR A 1 185 ? -13.040 17.927 23.782 1.00 80.19 185 TYR A O 1
ATOM 1519 N N . PHE A 1 186 ? -11.023 17.255 23.080 1.00 86.56 186 PHE A N 1
ATOM 1520 C CA . PHE A 1 186 ? -10.485 18.613 22.969 1.00 86.56 186 PHE A CA 1
ATOM 1521 C C . PHE A 1 186 ? -11.210 19.460 21.916 1.00 86.56 186 PHE A C 1
ATOM 1523 O O . PHE A 1 186 ? -11.406 20.652 22.132 1.00 86.56 186 PHE A O 1
ATOM 1530 N N . GLN A 1 187 ? -11.661 18.871 20.805 1.00 81.44 187 GLN A N 1
ATOM 1531 C CA . GLN A 1 187 ? -12.479 19.576 19.810 1.00 81.44 187 GLN A CA 1
ATOM 1532 C C . GLN A 1 187 ? -13.848 19.977 20.370 1.00 81.44 187 GLN A C 1
ATOM 1534 O O . GLN A 1 187 ? -14.274 21.114 20.176 1.00 81.44 187 GLN A O 1
ATOM 1539 N N . ILE A 1 188 ? -14.528 19.064 21.071 1.00 82.44 188 ILE A N 1
ATOM 1540 C CA . ILE A 1 188 ? -15.815 19.339 21.726 1.00 82.44 188 ILE A CA 1
ATOM 1541 C C . ILE A 1 188 ? -15.624 20.394 22.817 1.00 82.44 188 ILE A C 1
ATOM 1543 O O . ILE A 1 188 ? -16.377 21.363 22.869 1.00 82.44 188 ILE A O 1
ATOM 1547 N N . ARG A 1 189 ? -14.581 20.255 23.640 1.00 78.69 189 ARG A N 1
ATOM 1548 C CA . ARG A 1 189 ? -14.272 21.199 24.711 1.00 78.69 189 ARG A CA 1
ATOM 1549 C C . ARG A 1 189 ? -13.964 22.591 24.173 1.00 78.69 189 ARG A C 1
ATOM 1551 O O . ARG A 1 189 ? -14.504 23.560 24.681 1.00 78.69 189 ARG A O 1
ATOM 1558 N N . LYS A 1 190 ? -13.186 22.690 23.094 1.00 84.81 190 LYS A N 1
ATOM 1559 C CA . LYS A 1 190 ? -12.897 23.966 22.433 1.00 84.81 190 LYS A CA 1
ATOM 1560 C C . LYS A 1 190 ? -14.162 24.640 21.897 1.00 84.81 190 LYS A C 1
ATOM 1562 O O . LYS A 1 190 ? -14.302 25.847 22.039 1.00 84.81 190 LYS A O 1
ATOM 1567 N N . LYS A 1 191 ? -15.098 23.879 21.318 1.00 83.06 191 LYS A N 1
ATOM 1568 C CA . LYS A 1 191 ? -16.404 24.417 20.893 1.00 83.06 191 LYS A CA 1
ATOM 1569 C C . LYS A 1 191 ? -17.249 24.895 22.075 1.00 83.06 191 LYS A C 1
ATOM 1571 O O . LYS A 1 191 ? -17.935 25.905 21.954 1.00 83.06 191 LYS A O 1
ATOM 1576 N N . TRP A 1 192 ? -17.177 24.191 23.206 1.00 77.50 192 TRP A N 1
ATOM 1577 C CA . TRP A 1 192 ? -17.841 24.581 24.450 1.00 77.50 192 TRP A CA 1
ATOM 1578 C C . TRP A 1 192 ? -17.278 25.890 25.009 1.00 77.50 192 TRP A C 1
ATOM 1580 O O . TRP A 1 192 ? -18.033 26.821 25.269 1.00 77.50 192 TRP A O 1
ATOM 1590 N N . ASP A 1 193 ? -15.951 25.982 25.127 1.00 83.75 193 ASP A N 1
ATOM 1591 C CA . ASP A 1 193 ? -15.258 27.173 25.625 1.00 83.75 193 ASP A CA 1
ATOM 1592 C C . ASP A 1 193 ? -15.488 28.383 24.688 1.00 83.75 193 ASP A C 1
ATOM 1594 O O . ASP A 1 193 ? -15.670 29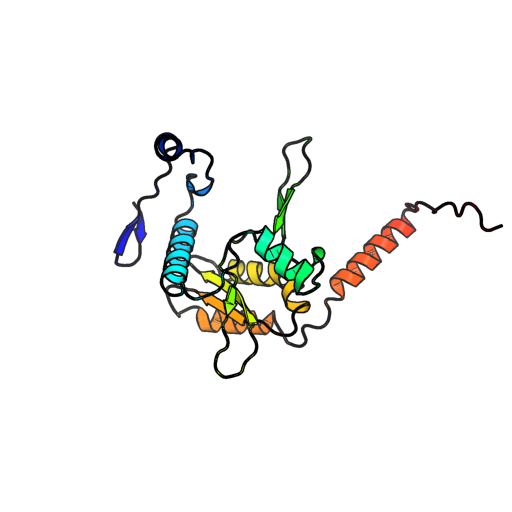.511 25.149 1.00 83.75 193 ASP A O 1
ATOM 1598 N N . ASN A 1 194 ? -15.586 28.149 23.374 1.00 86.25 194 ASN A N 1
ATOM 1599 C CA . ASN A 1 194 ? -15.884 29.176 22.370 1.00 86.25 194 ASN A CA 1
ATOM 1600 C C . ASN A 1 194 ? -17.375 29.561 22.261 1.00 86.25 194 ASN A C 1
ATOM 1602 O O . ASN A 1 194 ? -17.705 30.418 21.446 1.00 86.25 194 ASN A O 1
ATOM 1606 N N . HIS A 1 195 ? -18.276 28.956 23.046 1.00 73.00 195 HIS A N 1
ATOM 1607 C CA . HIS A 1 195 ? -19.729 29.190 22.974 1.00 73.00 195 HIS A CA 1
ATOM 1608 C C . HIS A 1 195 ? -20.352 28.901 21.588 1.00 73.00 195 HIS A C 1
ATOM 1610 O O . HIS A 1 195 ? -21.395 29.442 21.229 1.00 73.00 195 HIS A O 1
ATOM 1616 N N . GLU A 1 196 ? -19.738 28.014 20.800 1.00 72.25 196 GLU A N 1
ATOM 1617 C CA . GLU A 1 196 ? -20.174 27.641 19.445 1.00 72.25 196 GLU A CA 1
ATOM 1618 C C . GLU A 1 196 ? -21.125 26.426 19.460 1.00 72.25 196 GLU A C 1
ATOM 1620 O O . GLU A 1 196 ? -20.958 25.469 18.695 1.00 72.25 196 GLU A O 1
ATOM 1625 N N . TYR A 1 197 ? -22.113 26.415 20.356 1.00 67.88 197 TYR A N 1
ATOM 1626 C CA . TYR A 1 197 ? -23.137 25.368 20.378 1.00 67.88 197 TYR A CA 1
ATOM 1627 C C . TYR A 1 197 ? -24.408 25.823 19.658 1.00 67.88 197 TYR A C 1
ATOM 1629 O O . TYR A 1 197 ? -25.043 26.807 20.026 1.00 67.88 197 TYR A O 1
ATOM 1637 N N . VAL A 1 198 ? -24.815 25.046 18.650 1.00 59.56 198 VAL A N 1
ATOM 1638 C CA . VAL A 1 198 ? -26.208 25.026 18.197 1.00 59.56 198 VAL A CA 1
ATOM 1639 C C . VAL A 1 198 ? -26.977 24.266 19.268 1.00 59.56 198 VAL A C 1
ATOM 1641 O O . VAL A 1 198 ? -26.858 23.045 19.364 1.00 59.56 198 VAL A O 1
ATOM 1644 N N . VAL A 1 199 ? -27.708 24.993 20.111 1.00 48.62 199 VAL A N 1
ATOM 1645 C CA . VAL A 1 199 ? -28.741 24.407 20.966 1.00 48.62 199 VAL A CA 1
ATOM 1646 C C . VAL A 1 199 ? -29.784 23.818 20.015 1.00 48.62 199 VAL A C 1
ATOM 1648 O O . VAL A 1 199 ? -30.359 24.579 19.234 1.00 48.62 199 VAL A O 1
ATOM 1651 N N . PRO A 1 200 ? -30.026 22.495 20.004 1.00 42.72 200 PRO A N 1
ATOM 1652 C CA . PRO A 1 200 ? -31.232 21.987 19.384 1.00 42.72 200 PRO A CA 1
ATOM 1653 C C . PRO A 1 200 ? -32.372 22.577 20.204 1.00 42.72 200 PRO A C 1
ATOM 1655 O O . PRO A 1 200 ? -32.477 22.300 21.399 1.00 42.72 200 PRO A O 1
ATOM 1658 N N . VAL A 1 201 ? -33.171 23.445 19.588 1.00 41.31 201 VAL A N 1
ATOM 1659 C CA . VAL A 1 201 ? -34.455 23.829 20.159 1.00 41.31 201 VAL A CA 1
ATOM 1660 C C . VAL A 1 201 ? -35.230 22.523 20.292 1.00 41.31 201 VAL A C 1
ATOM 1662 O O . VAL A 1 201 ? -35.559 21.882 19.297 1.00 41.31 201 VAL A O 1
ATOM 1665 N N . THR A 1 202 ? -35.421 22.066 21.524 1.00 45.09 202 THR A N 1
ATOM 1666 C CA . THR A 1 202 ? -36.459 21.093 21.838 1.00 45.09 202 THR A CA 1
ATOM 1667 C C . THR A 1 202 ? -37.781 21.820 21.643 1.00 45.09 202 THR A C 1
ATOM 1669 O O . THR A 1 202 ? -38.264 22.464 22.571 1.00 45.09 202 THR A O 1
ATOM 1672 N N . GLU A 1 203 ? -38.303 21.794 20.419 1.00 43.81 203 GLU A N 1
ATOM 1673 C CA . GLU A 1 203 ? -39.727 22.010 20.190 1.00 43.81 203 GLU A CA 1
ATOM 1674 C C . GLU A 1 203 ? -40.444 20.724 20.621 1.00 43.81 203 GLU A C 1
ATOM 1676 O O . GLU A 1 203 ? -40.252 19.652 20.048 1.00 43.81 203 GLU A O 1
ATOM 1681 N N . ASP A 1 204 ? -41.184 20.886 21.714 1.00 41.88 204 ASP A N 1
ATOM 1682 C CA . ASP A 1 204 ? -42.461 20.255 22.031 1.00 41.88 204 ASP A CA 1
ATOM 1683 C C . ASP A 1 204 ? -42.490 18.740 22.301 1.00 41.88 204 ASP A C 1
ATOM 1685 O O . ASP A 1 204 ? -42.660 17.894 21.424 1.00 41.88 204 ASP A O 1
ATOM 1689 N N . LEU A 1 205 ? -42.438 18.419 23.598 1.00 38.31 205 LEU A N 1
ATOM 1690 C CA . LEU A 1 205 ? -43.202 17.319 24.185 1.00 38.31 205 LEU A CA 1
ATOM 1691 C C . LEU A 1 205 ? -44.297 17.939 25.068 1.00 38.31 205 LEU A C 1
ATOM 1693 O O . LEU A 1 205 ? -44.058 18.209 26.247 1.00 38.31 205 LEU A O 1
ATOM 1697 N N . GLU A 1 206 ? -45.464 18.185 24.471 1.00 36.88 206 GLU A N 1
ATOM 1698 C CA . GLU A 1 206 ? -46.758 18.070 25.164 1.00 36.88 206 GLU A CA 1
ATOM 1699 C C . GLU A 1 206 ? -47.293 16.643 24.995 1.00 36.88 206 GLU A C 1
ATOM 1701 O O . GLU A 1 206 ? -47.176 16.090 23.874 1.00 36.88 206 GLU A O 1
#

Radius of gyration: 21.74 Å; chains: 1; bounding box: 67×54×56 Å

pLDDT: mean 82.15, std 14.29, range [36.88, 96.69]

Sequence (206 aa):
MLDYPGVGPVFHLFSRTVYGQMEKDNLRNRRRHSFEFIRTRLLLLDFILANQVLAYFETEQDKVSFFCETMGVSKYFLPAKVYGGRPGSQSTVRYFVDKFPLFIAPFLSGAPPVVTFSYVDSGFQTPSAFLSHLAAYQGLFRQLATFRFLYIAAKDAYFRMAEERFRSLVKRPLESDTSAEISRYFQIRKKWDNHEYVVPVTEDLE

Secondary structure (DSSP, 8-state):
-EEETTTEEE-----HHHHHTTT-TT-GGGS---HHHHHHHHHHHHHHHHTTTSEE--SHHHHHHIIIIIS---GGGS-EEEEPPSTTS--EEEESTT----EEEP--TTPPPEEEEEEEE-S---HHHHHHHHHHHHHHHHT-SS-EEEEEESSGGGHHHHHHHHHHHSPSS----HHHHHHHHHHHHHHHHTT-----------

Foldseek 3Di:
DDDDPPPGDDDQAQDLVVCVVVVRSVPPSSHDDDPQVVLLVVLQVVVCVVPVVWAWDQDQVSVQCCCCVVVVDDPVLFLWDWADDDVVDDIDIGGPVVRHTWTFDDDDPPDDTAIEAEDRGSVPDDPVVLLVVCVSNLSVLLSDPDHHYYYGYPDCPCVVVSVVSCCVSRPPVSPNPCVVVVVVVVVVVVCVVVVVDDDPPPPDDD